Protein AF-K3XYU4-F1 (afdb_monomer)

Solvent-accessible surface area (backbone atoms only — not comparable to full-atom values): 15376 Å² total; per-residue (Å²): 131,83,56,71,68,60,55,51,52,52,54,48,44,56,53,50,29,63,75,66,73,49,86,68,62,87,81,69,42,72,72,50,50,66,59,43,59,64,42,52,80,76,57,69,84,76,44,44,21,21,56,43,46,67,38,50,60,92,50,74,66,60,52,51,31,59,67,68,71,47,51,58,36,35,22,45,27,52,48,71,87,44,54,70,64,26,72,65,40,35,88,34,35,54,66,59,47,54,57,34,57,72,35,90,67,31,50,60,60,65,35,59,95,51,96,50,41,72,64,49,50,55,49,51,52,55,51,71,75,40,36,55,32,76,55,14,51,54,50,49,59,72,73,50,49,81,78,33,75,34,38,34,40,44,79,78,42,78,42,48,31,36,26,54,86,87,40,47,28,32,56,60,77,56,66,69,56,39,71,75,34,75,60,46,35,30,30,41,68,56,94,46,77,89,74,30,37,43,16,23,93,86,62,44,59,36,78,94,48,94,38,41,67,62,31,47,56,49,45,53,50,47,52,52,61,51,53,60,57,55,51,61,55,50,57,56,53,55,58,65,63,65,76,74,78,81,84,84,88,85,89,79,90,85,83,84,88,83,93,81,88,87,132

Nearest PDB structures (foldseek):
  6z49-assembly3_C  TM=7.856E-01  e=5.400E-13  Homo sapiens
  6z49-assembly1_A  TM=7.619E-01  e=5.400E-13  Homo sapiens
  5jkn-assembly1_A  TM=7.368E-01  e=4.281E-13  Homo sapiens
  6tuv-assembly1_A  TM=7.195E-01  e=5.095E-13  Homo sapiens
  6k6l-assembly1_B  TM=7.387E-01  e=3.887E-12  Saccharomyces cerevisiae S288C

Mean predicted aligned error: 11.29 Å

Organism: Setaria italica (NCBI:txid4555)

Sequence (263 aa):
MLSKPIMTALEYTVSHYAKHNISVPGFLNKERLLQIVPSLAKGLHLIPGCRRCQDFIACDELYLFYVLNIKVIHGWVCDPNDKEFFSVLGNCSRSTLLKSISRPGGLAKLVEGTSNPSSLSKKIQKFAESGLTKYGLRILHEEIGERQLAIICINDQFDVIYKCSGDLFVLETDGHVLTKFGEALWKRLTLTEEESFYVTMHFDPVKGQKNIHKATEWLERKLSDVDDCGDKGKEQASKKGRDRSSQVSNVGIWGDKAKGRGS

Structure (mmCIF, N/CA/C/O backbone):
data_AF-K3XYU4-F1
#
_entry.id   AF-K3XYU4-F1
#
loop_
_atom_site.group_PDB
_atom_site.id
_atom_site.type_symbol
_atom_site.label_atom_id
_atom_site.label_alt_id
_atom_site.label_comp_id
_atom_site.label_asym_id
_atom_site.label_entity_id
_atom_site.label_seq_id
_atom_site.pdbx_PDB_ins_code
_atom_site.Cartn_x
_atom_site.Cartn_y
_atom_site.Cartn_z
_atom_site.occupancy
_atom_site.B_iso_or_equiv
_atom_site.auth_seq_id
_atom_site.auth_comp_id
_atom_site.auth_asym_id
_atom_site.auth_atom_id
_atom_site.pdbx_PDB_model_num
ATOM 1 N N . MET A 1 1 ? 14.298 -19.240 18.824 1.00 47.19 1 MET A N 1
ATOM 2 C CA . MET A 1 1 ? 13.390 -20.367 18.515 1.00 47.19 1 MET A CA 1
ATOM 3 C C . MET A 1 1 ? 12.010 -19.799 18.236 1.00 47.19 1 MET A C 1
ATOM 5 O O . MET A 1 1 ? 11.618 -18.881 18.944 1.00 47.19 1 MET A O 1
ATOM 9 N N . LEU A 1 2 ? 11.309 -20.293 17.212 1.00 56.84 2 LEU A N 1
ATOM 10 C CA . LEU A 1 2 ? 9.907 -19.927 16.975 1.00 56.84 2 LEU A CA 1
ATOM 11 C C . LEU A 1 2 ? 9.043 -20.426 18.137 1.00 56.84 2 LEU A C 1
ATOM 13 O O . LEU A 1 2 ? 9.346 -21.465 18.729 1.00 56.84 2 LEU A O 1
ATOM 17 N N . SER A 1 3 ? 7.990 -19.690 18.489 1.00 64.94 3 SER A N 1
ATOM 18 C CA . SER A 1 3 ? 7.091 -20.113 19.564 1.00 64.94 3 SER A CA 1
ATOM 19 C C . SER A 1 3 ? 6.351 -21.400 19.159 1.00 64.94 3 SER A C 1
ATOM 21 O O . SER A 1 3 ? 6.011 -21.586 17.988 1.00 64.94 3 SER A O 1
ATOM 23 N N . LYS A 1 4 ? 6.092 -22.303 20.121 1.00 60.72 4 LYS A N 1
ATOM 24 C CA . LYS A 1 4 ? 5.321 -23.544 19.883 1.00 60.72 4 LYS A CA 1
ATOM 25 C C . LYS A 1 4 ? 4.006 -23.298 19.110 1.00 60.72 4 LYS A C 1
ATOM 27 O O . LYS A 1 4 ? 3.746 -24.062 18.188 1.00 60.72 4 LYS A O 1
ATOM 32 N N . PRO A 1 5 ? 3.228 -22.229 19.384 1.00 64.06 5 PRO A N 1
ATOM 33 C CA . PRO A 1 5 ? 2.019 -21.925 18.614 1.00 64.06 5 PRO A CA 1
ATOM 34 C C . PRO A 1 5 ? 2.262 -21.667 17.121 1.00 64.06 5 PRO A C 1
ATOM 36 O O . PRO A 1 5 ? 1.507 -22.167 16.294 1.00 64.06 5 PRO A O 1
ATOM 39 N N . ILE A 1 6 ? 3.325 -20.934 16.762 1.00 63.53 6 ILE A N 1
ATOM 40 C CA . ILE A 1 6 ? 3.660 -20.648 15.355 1.00 63.53 6 ILE A CA 1
ATOM 41 C C . ILE A 1 6 ? 4.009 -21.948 14.622 1.00 63.53 6 ILE A C 1
ATOM 43 O O . ILE A 1 6 ? 3.545 -22.179 13.509 1.00 63.53 6 ILE A O 1
ATOM 47 N N . MET A 1 7 ? 4.775 -22.826 15.272 1.00 64.12 7 MET A N 1
ATOM 48 C CA . MET A 1 7 ? 5.134 -24.140 14.729 1.00 64.12 7 MET A CA 1
ATOM 49 C C . MET A 1 7 ? 3.895 -24.997 14.458 1.00 64.12 7 MET A C 1
ATOM 51 O O . MET A 1 7 ? 3.738 -25.527 13.361 1.00 64.12 7 MET A O 1
ATOM 55 N N . THR A 1 8 ? 2.985 -25.073 15.431 1.00 71.94 8 THR A N 1
ATOM 56 C CA . THR A 1 8 ? 1.727 -25.813 15.298 1.00 71.94 8 THR A CA 1
ATOM 57 C C . THR A 1 8 ? 0.837 -25.234 14.197 1.00 71.94 8 THR A C 1
ATOM 59 O O . THR A 1 8 ? 0.246 -25.996 13.436 1.00 71.94 8 THR A O 1
ATOM 62 N N . ALA A 1 9 ? 0.769 -23.905 14.055 1.00 69.31 9 ALA A N 1
ATOM 63 C CA . ALA A 1 9 ? -0.005 -23.261 12.994 1.00 69.31 9 ALA A CA 1
ATOM 64 C C . ALA A 1 9 ? 0.535 -23.596 11.592 1.00 69.31 9 ALA A C 1
ATOM 66 O O . ALA A 1 9 ? -0.243 -23.902 10.687 1.00 69.31 9 ALA A O 1
ATOM 67 N N . LEU A 1 10 ? 1.859 -23.598 11.408 1.00 69.50 10 LEU A N 1
ATOM 68 C CA . LEU A 1 10 ? 2.486 -23.965 10.133 1.00 69.50 10 LEU A CA 1
ATOM 69 C C . LEU A 1 10 ? 2.262 -25.441 9.792 1.00 69.50 10 LEU A C 1
ATOM 71 O O . LEU A 1 10 ? 1.869 -25.761 8.672 1.00 69.50 10 LEU A O 1
ATOM 75 N N . GLU A 1 11 ? 2.458 -26.339 10.760 1.00 69.75 11 GLU A N 1
ATOM 76 C CA . GLU A 1 11 ? 2.226 -27.779 10.583 1.00 69.75 11 GLU A CA 1
ATOM 77 C C . GLU A 1 11 ? 0.760 -28.082 10.251 1.00 69.75 11 GLU A C 1
ATOM 79 O O . GLU A 1 11 ? 0.475 -28.881 9.352 1.00 69.75 11 GLU A O 1
ATOM 84 N N . TYR A 1 12 ? -0.171 -27.400 10.924 1.00 76.19 12 TYR A N 1
ATOM 85 C CA . TYR A 1 12 ? -1.594 -27.480 10.616 1.00 76.19 12 TYR A CA 1
ATOM 86 C C . TYR A 1 12 ? -1.886 -27.004 9.192 1.00 76.19 12 TYR A C 1
ATOM 88 O O . TYR A 1 12 ? -2.604 -27.681 8.463 1.00 76.19 12 TYR A O 1
ATOM 96 N N . THR A 1 13 ? -1.300 -25.881 8.771 1.00 71.06 13 THR A N 1
ATOM 97 C CA . THR A 1 13 ? -1.528 -25.300 7.439 1.00 71.06 13 THR A CA 1
ATOM 98 C C . THR A 1 13 ? -1.066 -26.248 6.331 1.00 71.06 13 THR A C 1
ATOM 100 O O . THR A 1 13 ? -1.837 -26.558 5.423 1.00 71.06 13 THR A O 1
ATOM 103 N N . VAL A 1 14 ? 0.148 -26.798 6.445 1.00 69.81 14 VAL A N 1
ATOM 104 C CA . VAL A 1 14 ? 0.676 -27.786 5.486 1.00 69.81 14 VAL A CA 1
ATOM 105 C C . VAL A 1 14 ? -0.220 -29.029 5.431 1.00 69.81 14 VAL A C 1
ATOM 107 O O . VAL A 1 14 ? -0.579 -29.491 4.347 1.00 69.81 14 VAL A O 1
ATOM 110 N N . SER A 1 15 ? -0.643 -29.537 6.592 1.00 71.25 15 SER A N 1
ATOM 111 C CA . SER A 1 15 ? -1.531 -30.706 6.684 1.00 71.25 15 SER A CA 1
ATOM 112 C C . SER A 1 15 ? -2.917 -30.434 6.087 1.00 71.25 15 SER A C 1
ATOM 114 O O . SER A 1 15 ? -3.481 -31.274 5.384 1.00 71.25 15 SER A O 1
ATOM 116 N N . HIS A 1 16 ? -3.468 -29.244 6.335 1.00 78.06 16 HIS A N 1
ATOM 117 C CA . HIS A 1 16 ? -4.744 -28.793 5.791 1.00 78.06 16 HIS A CA 1
ATOM 118 C C . HIS A 1 16 ? -4.703 -28.730 4.260 1.00 78.06 16 HIS A C 1
ATOM 120 O O . HIS A 1 16 ? -5.625 -29.210 3.599 1.00 78.06 16 HIS A O 1
ATOM 126 N N . TYR A 1 17 ? -3.619 -28.192 3.698 1.00 74.38 17 TYR A N 1
ATOM 127 C CA . TYR A 1 17 ? -3.437 -28.045 2.254 1.00 74.38 17 TYR A CA 1
ATOM 128 C C . TYR A 1 17 ? -3.318 -29.402 1.565 1.00 74.38 17 TYR A C 1
ATOM 130 O O . TYR A 1 17 ? -4.011 -29.638 0.574 1.00 74.38 17 TYR A O 1
ATOM 138 N N . ALA A 1 18 ? -2.537 -30.322 2.144 1.00 71.12 18 ALA A N 1
ATOM 139 C CA . ALA A 1 18 ? -2.443 -31.702 1.673 1.00 71.12 18 ALA A CA 1
ATOM 140 C C . ALA A 1 18 ? -3.816 -32.396 1.664 1.00 71.12 18 ALA A C 1
ATOM 142 O O . ALA A 1 18 ? -4.169 -33.061 0.695 1.00 71.12 18 ALA A O 1
ATOM 143 N N . LYS A 1 19 ? -4.632 -32.184 2.707 1.00 81.38 19 LYS A N 1
ATOM 144 C CA . LYS A 1 19 ? -5.992 -32.740 2.796 1.00 81.38 19 LYS A CA 1
ATOM 145 C C . LYS A 1 19 ? -6.953 -32.178 1.737 1.00 81.38 19 LYS A C 1
ATOM 147 O O . LYS A 1 19 ? -7.895 -32.867 1.359 1.00 81.38 19 LYS A O 1
ATOM 152 N N . HIS A 1 20 ? -6.743 -30.943 1.281 1.00 77.88 20 HIS A N 1
ATOM 153 C CA . HIS A 1 20 ? -7.646 -30.234 0.363 1.00 77.88 20 HIS A CA 1
ATOM 154 C C . HIS A 1 20 ? -7.107 -30.161 -1.077 1.00 77.88 20 HIS A C 1
ATOM 156 O O . HIS A 1 20 ? -7.640 -29.402 -1.882 1.00 77.88 20 HIS A O 1
ATOM 162 N N . ASN A 1 21 ? -6.061 -30.931 -1.413 1.00 74.06 21 ASN A N 1
ATOM 163 C CA . ASN A 1 21 ? -5.377 -30.894 -2.715 1.00 74.06 21 ASN A CA 1
ATOM 164 C C . ASN A 1 21 ? -4.951 -29.478 -3.151 1.00 74.06 21 ASN A C 1
ATOM 166 O O . ASN A 1 21 ? -4.892 -29.168 -4.342 1.00 74.06 21 ASN A O 1
ATOM 170 N N . ILE A 1 22 ? -4.632 -28.608 -2.189 1.00 70.25 22 ILE A N 1
ATOM 171 C CA . ILE A 1 22 ? -4.090 -27.282 -2.479 1.00 70.25 22 ILE A CA 1
ATOM 172 C C . ILE A 1 22 ? -2.602 -27.461 -2.774 1.00 70.25 22 ILE A C 1
ATOM 174 O O . ILE A 1 22 ? -1.827 -27.853 -1.902 1.00 70.25 22 ILE A O 1
ATOM 178 N N . SER A 1 23 ? -2.204 -27.186 -4.016 1.00 65.00 23 SER A N 1
ATOM 179 C CA . SER A 1 23 ? -0.815 -27.317 -4.458 1.00 65.00 23 SER A CA 1
ATOM 180 C C . SER A 1 23 ? 0.092 -26.337 -3.709 1.00 65.00 23 SER A C 1
ATOM 182 O O . SER A 1 23 ? 0.081 -25.130 -3.973 1.00 65.00 23 SER A O 1
ATOM 184 N N . VAL A 1 24 ? 0.916 -26.868 -2.807 1.00 64.81 24 VAL A N 1
ATOM 185 C CA . VAL A 1 24 ? 2.061 -26.162 -2.222 1.00 64.81 24 VAL A CA 1
ATOM 186 C C . VAL A 1 24 ? 3.243 -26.306 -3.184 1.00 64.81 24 VAL A C 1
ATOM 188 O O . VAL A 1 24 ? 3.470 -27.409 -3.689 1.00 64.81 24 VAL A O 1
ATOM 191 N N . PRO A 1 25 ? 4.016 -25.242 -3.465 1.00 66.44 25 PRO A N 1
ATOM 192 C CA . PRO A 1 25 ? 5.220 -25.379 -4.271 1.00 66.44 25 PRO A CA 1
ATOM 193 C C . PRO A 1 25 ? 6.163 -26.418 -3.655 1.00 66.44 25 PRO A C 1
ATOM 195 O O . PRO A 1 25 ? 6.481 -26.334 -2.473 1.00 66.44 25 PRO A O 1
ATOM 198 N N . GLY A 1 26 ? 6.635 -27.385 -4.447 1.00 65.94 26 GLY A N 1
ATOM 199 C CA . GLY A 1 26 ? 7.392 -28.534 -3.928 1.00 65.94 26 GLY A CA 1
ATOM 200 C C . GLY A 1 26 ? 8.697 -28.182 -3.199 1.00 65.94 26 GLY A C 1
ATOM 201 O O . GLY A 1 26 ? 9.201 -28.988 -2.424 1.00 65.94 26 GLY A O 1
ATOM 202 N N . PHE A 1 27 ? 9.236 -26.975 -3.402 1.00 68.69 27 PHE A N 1
ATOM 203 C CA . PHE A 1 27 ? 10.411 -26.489 -2.672 1.00 68.69 27 PHE A CA 1
ATOM 204 C C . PHE A 1 27 ? 10.084 -25.964 -1.262 1.00 68.69 27 PHE A C 1
ATOM 206 O O . PHE A 1 27 ? 11.007 -25.747 -0.477 1.00 68.69 27 PHE A O 1
ATOM 213 N N . LEU A 1 28 ? 8.808 -25.737 -0.931 1.00 65.62 28 LEU A N 1
ATOM 214 C CA . LEU A 1 28 ? 8.366 -25.199 0.353 1.00 65.62 28 LEU A CA 1
ATOM 215 C C . LEU A 1 28 ? 8.007 -26.340 1.318 1.00 65.62 28 LEU A C 1
ATOM 217 O O . LEU A 1 28 ? 6.842 -26.630 1.583 1.00 65.62 28 LEU A O 1
ATOM 221 N N . ASN A 1 29 ? 9.037 -27.022 1.819 1.00 69.62 29 ASN A N 1
ATOM 222 C CA . ASN A 1 29 ? 8.895 -28.054 2.843 1.00 69.62 29 ASN A CA 1
ATOM 223 C C . ASN A 1 29 ? 8.977 -27.464 4.262 1.00 69.62 29 ASN A C 1
ATOM 225 O O . ASN A 1 29 ? 9.235 -26.271 4.460 1.00 69.62 29 ASN A O 1
ATOM 229 N N . LYS A 1 30 ? 8.757 -28.322 5.264 1.00 68.38 30 LYS A N 1
ATOM 230 C CA . LYS A 1 30 ? 8.830 -27.957 6.682 1.00 68.38 30 LYS A CA 1
ATOM 231 C C . LYS A 1 30 ? 10.162 -27.282 7.007 1.00 68.38 30 LYS A C 1
ATOM 233 O O . LYS A 1 30 ? 10.170 -26.228 7.629 1.00 68.38 30 LYS A O 1
ATOM 238 N N . GLU A 1 31 ? 11.276 -27.841 6.551 1.00 74.12 31 GLU A N 1
ATOM 239 C CA . GLU A 1 31 ? 12.624 -27.339 6.824 1.00 74.12 31 GLU A CA 1
ATOM 240 C C . GLU A 1 31 ? 12.817 -25.918 6.286 1.00 74.12 31 GLU A C 1
ATOM 242 O O . GLU A 1 31 ? 13.368 -25.065 6.982 1.00 74.12 31 GLU A O 1
ATOM 247 N N . ARG A 1 32 ? 12.313 -25.635 5.081 1.00 73.62 32 ARG A N 1
ATOM 248 C CA . ARG A 1 32 ? 12.406 -24.307 4.472 1.00 73.62 32 ARG A CA 1
ATOM 249 C C . ARG A 1 32 ? 11.501 -23.295 5.167 1.00 73.62 32 ARG A C 1
ATOM 251 O O . ARG A 1 32 ? 11.946 -22.187 5.447 1.00 73.62 32 ARG A O 1
ATOM 258 N N . LEU A 1 33 ? 10.285 -23.683 5.559 1.00 72.25 33 LEU A N 1
ATOM 259 C CA . LEU A 1 33 ? 9.417 -22.840 6.393 1.00 72.25 33 LEU A CA 1
ATOM 260 C C . LEU A 1 33 ? 10.108 -22.448 7.712 1.00 72.25 33 LEU A C 1
ATOM 262 O O . LEU A 1 33 ? 10.055 -21.287 8.116 1.00 72.25 33 LEU A O 1
ATOM 266 N N . LEU A 1 34 ? 10.826 -23.378 8.350 1.00 73.12 34 LEU A N 1
ATOM 267 C CA . LEU A 1 34 ? 11.579 -23.102 9.581 1.00 73.12 34 LEU A CA 1
ATOM 268 C C . LEU A 1 34 ? 12.755 -22.142 9.390 1.00 73.12 34 LEU A C 1
ATOM 270 O O . LEU A 1 34 ? 13.165 -21.499 10.356 1.00 73.12 34 LEU A O 1
ATOM 274 N N . GLN A 1 35 ? 13.286 -22.027 8.173 1.00 76.62 35 GLN A N 1
ATOM 275 C CA . GLN A 1 35 ? 14.329 -21.058 7.834 1.00 76.62 35 GLN A CA 1
ATOM 276 C C . GLN A 1 35 ? 13.751 -19.666 7.538 1.00 76.62 35 GLN A C 1
ATOM 278 O O . GLN A 1 35 ? 14.362 -18.668 7.919 1.00 76.62 35 GLN A O 1
ATOM 283 N N . ILE A 1 36 ? 12.567 -19.598 6.920 1.00 75.00 36 ILE A N 1
ATOM 284 C CA . ILE A 1 36 ? 11.916 -18.341 6.508 1.00 75.00 36 ILE A CA 1
ATOM 285 C C . ILE A 1 36 ? 11.270 -17.619 7.692 1.00 75.00 36 ILE A C 1
ATOM 287 O O . ILE A 1 36 ? 11.392 -16.411 7.845 1.00 75.00 36 ILE A O 1
ATOM 291 N N . VAL A 1 37 ? 10.568 -18.322 8.578 1.00 75.00 37 VAL A N 1
ATOM 292 C CA . VAL A 1 37 ? 9.795 -17.633 9.628 1.00 75.00 37 VAL A CA 1
ATOM 293 C C . VAL A 1 37 ? 10.676 -16.809 10.586 1.00 75.00 37 VAL A C 1
ATOM 295 O O . VAL A 1 37 ? 10.277 -15.704 10.948 1.00 75.00 37 VAL A O 1
ATOM 298 N N . PRO A 1 38 ? 11.894 -17.242 10.969 1.00 73.62 38 PRO A N 1
ATOM 299 C CA . PRO A 1 38 ? 12.817 -16.382 11.701 1.00 73.62 38 PRO A CA 1
ATOM 300 C C . PRO A 1 38 ? 13.328 -15.181 10.890 1.00 73.62 38 PRO A C 1
ATOM 302 O O . PRO A 1 38 ? 13.699 -14.181 11.504 1.00 73.62 38 PRO A O 1
ATOM 305 N N . SER A 1 39 ? 13.380 -15.256 9.550 1.00 68.56 39 SER A N 1
ATOM 306 C CA . SER A 1 39 ? 13.761 -14.109 8.710 1.00 68.56 39 SER A CA 1
ATOM 307 C C . SER A 1 39 ? 12.675 -13.035 8.699 1.00 68.56 39 SER A C 1
ATOM 309 O O . SER A 1 39 ? 13.024 -11.860 8.727 1.00 68.56 39 SER A O 1
ATOM 311 N N . LEU A 1 40 ? 11.391 -13.402 8.828 1.00 68.31 40 LEU A N 1
ATOM 312 C CA . LEU A 1 40 ? 10.301 -12.427 8.985 1.00 68.31 40 LEU A CA 1
ATOM 313 C C . LEU A 1 40 ? 10.522 -11.469 10.164 1.00 68.31 40 LEU A C 1
ATOM 315 O O . LEU A 1 40 ? 10.226 -10.284 10.060 1.00 68.31 40 LEU A O 1
ATOM 319 N N . ALA A 1 41 ? 11.076 -11.964 11.277 1.00 65.50 41 ALA A N 1
ATOM 320 C CA . ALA A 1 41 ? 11.366 -11.143 12.455 1.00 65.50 41 ALA A CA 1
ATOM 321 C C . ALA A 1 41 ? 12.529 -10.156 12.241 1.00 65.50 41 ALA A C 1
ATOM 323 O O . ALA A 1 41 ? 12.676 -9.210 13.010 1.00 65.50 41 ALA A O 1
ATOM 324 N N . LYS A 1 42 ? 13.368 -10.377 11.219 1.00 65.69 42 LYS A N 1
ATOM 325 C CA . LYS A 1 42 ? 14.485 -9.492 10.851 1.00 65.69 42 LYS A CA 1
ATOM 326 C C . LYS A 1 42 ? 14.076 -8.397 9.863 1.00 65.69 42 LYS A C 1
ATOM 328 O O . LYS A 1 42 ? 14.892 -7.530 9.570 1.00 65.69 42 LYS A O 1
ATOM 333 N N . GLY A 1 43 ? 12.837 -8.441 9.376 1.00 63.41 43 GLY A N 1
ATOM 334 C CA . GLY A 1 43 ? 12.326 -7.562 8.335 1.00 63.41 43 GLY A CA 1
ATOM 335 C C . GLY A 1 43 ? 11.956 -8.353 7.086 1.00 63.41 43 GLY A C 1
ATOM 336 O O . GLY A 1 43 ? 12.707 -9.204 6.611 1.00 63.41 43 GLY A O 1
ATOM 337 N N . LEU A 1 44 ? 10.770 -8.068 6.562 1.00 72.06 44 LEU A N 1
ATOM 338 C CA . LEU A 1 44 ? 10.286 -8.611 5.303 1.00 72.06 44 LEU A CA 1
ATOM 339 C C . LEU A 1 44 ? 10.761 -7.711 4.154 1.00 72.06 44 LEU A C 1
ATOM 341 O O . LEU A 1 44 ? 10.606 -6.497 4.226 1.00 72.06 44 LEU A O 1
ATOM 345 N N . HIS A 1 45 ? 11.309 -8.289 3.084 1.00 74.94 45 HIS A N 1
ATOM 346 C CA . HIS A 1 45 ? 11.791 -7.534 1.922 1.00 74.94 45 HIS A CA 1
ATOM 347 C C . HIS A 1 45 ? 11.163 -8.051 0.625 1.00 74.94 45 HIS A C 1
ATOM 349 O O . HIS A 1 45 ? 11.825 -8.669 -0.206 1.00 74.94 45 HIS A O 1
ATOM 355 N N . LEU A 1 46 ? 9.866 -7.794 0.439 1.00 87.19 46 LEU A N 1
ATOM 356 C CA . LEU A 1 46 ? 9.209 -8.050 -0.844 1.00 87.19 46 LEU A CA 1
ATOM 357 C C . LEU A 1 46 ? 9.399 -6.849 -1.766 1.00 87.19 46 LEU A C 1
ATOM 359 O O . LEU A 1 46 ? 9.046 -5.725 -1.417 1.00 87.19 46 LEU A O 1
ATOM 363 N N . ILE A 1 47 ? 9.942 -7.090 -2.957 1.00 91.62 47 ILE A N 1
ATOM 364 C CA . ILE A 1 47 ? 10.218 -6.030 -3.930 1.00 91.62 47 ILE A CA 1
ATOM 365 C C . ILE A 1 47 ? 9.057 -5.965 -4.928 1.00 91.62 47 ILE A C 1
ATOM 367 O O . ILE A 1 47 ? 8.898 -6.921 -5.691 1.00 91.62 47 ILE A O 1
ATOM 371 N N . PRO A 1 48 ? 8.280 -4.867 -4.975 1.00 94.75 48 PRO A N 1
ATOM 372 C CA . PRO A 1 48 ? 7.141 -4.760 -5.878 1.00 94.75 48 PRO A CA 1
ATOM 373 C C . PRO A 1 48 ? 7.569 -4.614 -7.346 1.00 94.75 48 PRO A C 1
ATOM 375 O O . PRO A 1 48 ? 8.603 -4.013 -7.672 1.00 94.75 48 PRO A O 1
ATOM 378 N N . GLY A 1 49 ? 6.750 -5.175 -8.230 1.00 95.56 49 GLY A N 1
ATOM 379 C CA . GLY A 1 49 ? 6.747 -4.962 -9.672 1.00 95.56 49 GLY A CA 1
ATOM 380 C C . GLY A 1 49 ? 5.875 -3.767 -10.058 1.00 95.56 49 GLY A C 1
ATOM 381 O O . GLY A 1 49 ? 5.083 -3.277 -9.265 1.00 95.56 49 GLY A O 1
ATOM 382 N N . CYS A 1 50 ? 6.004 -3.284 -11.290 1.00 94.88 50 CYS A N 1
ATOM 383 C CA . CYS A 1 50 ? 5.269 -2.100 -11.744 1.00 94.88 50 CYS A CA 1
ATOM 384 C C . CYS A 1 50 ? 3.899 -2.398 -12.389 1.00 94.88 50 CYS A C 1
ATOM 386 O O . CYS A 1 50 ? 3.145 -1.461 -12.647 1.00 94.88 50 CYS A O 1
ATOM 388 N N . ARG A 1 51 ? 3.569 -3.657 -12.714 1.00 94.94 51 ARG A N 1
ATOM 389 C CA . ARG A 1 51 ? 2.429 -3.994 -13.594 1.00 94.94 51 ARG A CA 1
ATOM 390 C C . ARG A 1 51 ? 1.111 -4.245 -12.863 1.00 94.94 51 ARG A C 1
ATOM 392 O O . ARG A 1 51 ? 0.089 -3.711 -13.287 1.00 94.94 51 ARG A O 1
ATOM 399 N N . ARG A 1 52 ? 1.101 -5.077 -11.823 1.00 96.38 52 ARG A N 1
ATOM 400 C CA . ARG A 1 52 ? -0.093 -5.397 -11.018 1.00 96.38 52 ARG A CA 1
ATOM 401 C C . ARG A 1 52 ? 0.190 -5.168 -9.546 1.00 96.38 52 ARG A C 1
ATOM 403 O O . ARG A 1 52 ? 1.338 -5.203 -9.136 1.00 96.38 52 ARG A O 1
ATOM 410 N N . CYS A 1 53 ? -0.862 -5.000 -8.748 1.00 96.44 53 CYS A N 1
ATOM 411 C CA . CYS A 1 53 ? -0.729 -4.786 -7.306 1.00 96.44 53 CYS A CA 1
ATOM 412 C C . CYS A 1 53 ? -0.265 -6.030 -6.527 1.00 96.44 53 CYS A C 1
ATOM 414 O O . CYS A 1 53 ? 0.074 -5.909 -5.359 1.00 96.44 53 CYS A O 1
ATOM 416 N N . GLN A 1 54 ? -0.264 -7.216 -7.143 1.00 95.31 54 GLN A N 1
ATOM 417 C CA . GLN A 1 54 ? 0.228 -8.471 -6.564 1.00 95.31 54 GLN A CA 1
ATOM 418 C C . GLN A 1 54 ? 1.617 -8.857 -7.091 1.00 95.31 54 GLN A C 1
ATOM 420 O O . GLN A 1 54 ? 2.126 -9.923 -6.745 1.00 95.31 54 GLN A O 1
ATOM 425 N N . ASP A 1 55 ? 2.208 -8.055 -7.982 1.00 95.06 55 ASP A N 1
ATOM 426 C CA . ASP A 1 55 ? 3.483 -8.409 -8.590 1.00 95.06 55 ASP A CA 1
ATOM 427 C C . ASP A 1 55 ? 4.613 -8.121 -7.602 1.00 95.06 55 ASP A C 1
ATOM 429 O O . ASP A 1 55 ? 4.911 -6.977 -7.281 1.00 95.06 55 ASP A O 1
ATOM 433 N N . PHE A 1 56 ? 5.296 -9.170 -7.162 1.00 93.75 56 PHE A N 1
ATOM 434 C CA . PHE A 1 56 ? 6.530 -9.071 -6.393 1.00 93.75 56 PHE A CA 1
ATOM 435 C C . PHE A 1 56 ? 7.611 -9.916 -7.067 1.00 93.75 56 PHE A C 1
ATOM 437 O O . PHE A 1 56 ? 7.312 -10.910 -7.734 1.00 93.75 56 PHE A O 1
ATOM 444 N N . ILE A 1 57 ? 8.880 -9.544 -6.891 1.00 91.06 57 ILE A N 1
ATOM 445 C CA . ILE A 1 57 ? 9.985 -10.440 -7.249 1.00 91.06 57 ILE A CA 1
ATOM 446 C C . ILE A 1 57 ? 9.855 -11.707 -6.401 1.00 91.06 57 ILE A C 1
ATOM 448 O O . ILE A 1 57 ? 9.706 -11.623 -5.184 1.00 91.06 57 ILE A O 1
ATOM 452 N N . ALA A 1 58 ? 9.922 -12.871 -7.049 1.00 85.94 58 ALA A N 1
ATOM 453 C CA . ALA A 1 58 ? 9.835 -14.152 -6.365 1.00 85.94 58 ALA A CA 1
ATOM 454 C C . ALA A 1 58 ? 10.948 -14.289 -5.314 1.00 85.94 58 ALA A C 1
ATOM 456 O O . ALA A 1 58 ? 12.136 -14.228 -5.638 1.00 85.94 58 ALA A O 1
ATOM 457 N N . CYS A 1 59 ? 10.545 -14.503 -4.067 1.00 83.50 59 CYS A N 1
ATOM 458 C CA . CYS A 1 59 ? 11.420 -14.805 -2.943 1.00 83.50 59 CYS A CA 1
ATOM 459 C C . CYS A 1 59 ? 10.716 -15.771 -1.985 1.00 83.50 59 CYS A C 1
ATOM 461 O O . CYS A 1 59 ? 9.503 -15.974 -2.067 1.00 83.50 59 CYS A O 1
ATOM 463 N N . ASP A 1 60 ? 11.481 -16.369 -1.080 1.00 78.81 60 ASP A N 1
ATOM 464 C CA . ASP A 1 60 ? 10.993 -17.392 -0.158 1.00 78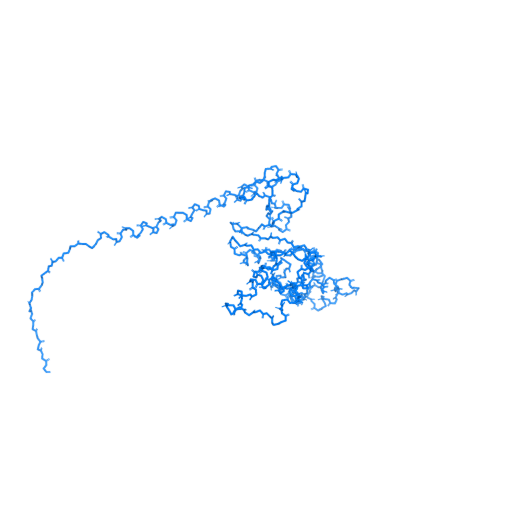.81 60 ASP A CA 1
ATOM 465 C C . ASP A 1 60 ? 9.898 -16.859 0.785 1.00 78.81 60 ASP A C 1
ATOM 467 O O . ASP A 1 60 ? 8.903 -17.540 1.040 1.00 78.81 60 ASP A O 1
ATOM 471 N N . GLU A 1 61 ? 10.020 -15.612 1.238 1.00 79.31 61 GLU A N 1
ATOM 472 C CA . GLU A 1 61 ? 9.048 -14.959 2.114 1.00 79.31 61 GLU A CA 1
ATOM 473 C C . GLU A 1 61 ? 7.686 -14.758 1.435 1.00 79.31 61 GLU A C 1
ATOM 475 O O . GLU A 1 61 ? 6.650 -14.906 2.081 1.00 79.31 61 GLU A O 1
ATOM 480 N N . LEU A 1 62 ? 7.660 -14.477 0.126 1.00 83.94 62 LEU A N 1
ATOM 481 C CA . LEU A 1 62 ? 6.412 -14.337 -0.633 1.00 83.94 62 LEU A CA 1
ATOM 482 C C . LEU A 1 62 ? 5.614 -15.649 -0.637 1.00 83.94 62 LEU A C 1
ATOM 484 O O . LEU A 1 62 ? 4.387 -15.644 -0.522 1.00 83.94 62 LEU A O 1
ATOM 488 N N . TYR A 1 63 ? 6.308 -16.785 -0.725 1.00 77.75 63 TYR A N 1
ATOM 489 C CA . TYR A 1 63 ? 5.664 -18.096 -0.716 1.00 77.75 63 TYR A CA 1
ATOM 490 C C . TYR A 1 63 ? 5.086 -18.475 0.643 1.00 77.75 63 TYR A C 1
ATOM 492 O O . TYR A 1 63 ? 4.103 -19.215 0.696 1.00 77.75 63 TYR A O 1
ATOM 500 N N . LEU A 1 64 ? 5.645 -17.952 1.735 1.00 78.50 64 LEU A N 1
ATOM 501 C CA . LEU A 1 64 ? 5.053 -18.132 3.054 1.00 78.50 64 LEU A CA 1
ATOM 502 C C . LEU A 1 64 ? 3.653 -17.507 3.113 1.00 78.50 64 LEU A C 1
ATOM 504 O O . LEU A 1 64 ? 2.721 -18.157 3.580 1.00 78.50 64 LEU A O 1
ATOM 508 N N . PHE A 1 65 ? 3.470 -16.299 2.575 1.00 82.69 65 PHE A N 1
ATOM 509 C CA . PHE A 1 65 ? 2.145 -15.675 2.504 1.00 82.69 65 PHE A CA 1
ATOM 510 C C . PHE A 1 65 ? 1.169 -16.461 1.628 1.00 82.69 65 PHE A C 1
ATOM 512 O O . PHE A 1 65 ? 0.017 -16.648 2.016 1.00 82.69 65 PHE A O 1
ATOM 519 N N . TYR A 1 66 ? 1.643 -16.994 0.499 1.00 81.00 66 TYR A N 1
ATOM 520 C CA . TYR A 1 66 ? 0.850 -17.890 -0.345 1.00 81.00 66 TYR A CA 1
ATOM 521 C C . TYR A 1 66 ? 0.375 -19.134 0.428 1.00 81.00 66 TYR A C 1
ATOM 523 O O . TYR A 1 66 ? -0.808 -19.478 0.399 1.00 81.00 66 TYR A O 1
ATOM 531 N N . VAL A 1 67 ? 1.269 -19.784 1.182 1.00 77.06 67 VAL A N 1
ATOM 532 C CA . VAL A 1 67 ? 0.917 -20.959 1.996 1.00 77.06 67 VAL A CA 1
ATOM 533 C C . VAL A 1 67 ? 0.024 -20.615 3.179 1.00 77.06 67 VAL A C 1
ATOM 535 O O . VAL A 1 67 ? -0.793 -21.437 3.559 1.00 77.06 67 VAL A O 1
ATOM 538 N N . LEU A 1 68 ? 0.110 -19.411 3.734 1.00 78.25 68 LEU A N 1
ATOM 539 C CA . LEU A 1 68 ? -0.793 -18.966 4.797 1.00 78.25 68 LEU A CA 1
ATOM 540 C C . LEU A 1 68 ? -2.141 -18.443 4.272 1.00 78.25 68 LEU A C 1
ATOM 542 O O . LEU A 1 68 ? -2.980 -18.031 5.070 1.00 78.25 68 LEU A O 1
ATOM 546 N N . ASN A 1 69 ? -2.356 -18.442 2.950 1.00 82.25 69 ASN A N 1
ATOM 547 C CA . ASN A 1 69 ? -3.500 -17.802 2.294 1.00 82.25 69 ASN A CA 1
ATOM 548 C C . ASN A 1 69 ? -3.660 -16.319 2.682 1.00 82.25 69 ASN A C 1
ATOM 550 O O . ASN A 1 69 ? -4.770 -15.800 2.807 1.00 82.25 69 ASN A O 1
ATOM 554 N N . ILE A 1 70 ? -2.541 -15.634 2.906 1.00 87.06 70 ILE A N 1
ATOM 555 C CA . ILE A 1 70 ? -2.516 -14.212 3.231 1.00 87.06 70 ILE A CA 1
ATOM 556 C C . ILE A 1 70 ? -2.254 -13.455 1.934 1.00 87.06 70 ILE A C 1
ATOM 558 O O . ILE A 1 70 ? -1.197 -13.587 1.318 1.00 87.06 70 ILE A O 1
ATOM 562 N N . LYS A 1 71 ? -3.225 -12.645 1.508 1.00 91.94 71 LYS A N 1
ATOM 563 C CA . LYS A 1 71 ? -3.074 -11.792 0.326 1.00 91.94 71 LYS A CA 1
ATOM 564 C C . LYS A 1 71 ? -2.055 -10.692 0.635 1.00 91.94 71 LYS A C 1
ATOM 566 O O . LYS A 1 71 ? -2.222 -9.971 1.615 1.00 91.94 71 LYS A O 1
ATOM 571 N N . VAL A 1 72 ? -1.034 -10.554 -0.210 1.00 93.38 72 VAL A N 1
ATOM 572 C CA . VAL A 1 72 ? -0.055 -9.459 -0.143 1.00 93.38 72 VAL A CA 1
ATOM 573 C C . VAL A 1 72 ? -0.175 -8.608 -1.396 1.00 93.38 72 VAL A C 1
ATOM 575 O O . VAL A 1 72 ? -0.229 -9.146 -2.502 1.00 93.38 72 VAL A O 1
ATOM 578 N N . ILE A 1 73 ? -0.247 -7.291 -1.222 1.00 96.38 73 ILE A N 1
ATOM 579 C CA . ILE A 1 73 ? -0.486 -6.325 -2.298 1.00 96.38 73 ILE A CA 1
ATOM 580 C C . ILE A 1 73 ? 0.331 -5.045 -2.110 1.00 96.38 73 ILE A C 1
ATOM 582 O O . ILE A 1 73 ? 0.845 -4.772 -1.031 1.00 96.38 73 ILE A O 1
ATOM 586 N N . HIS A 1 74 ? 0.443 -4.228 -3.152 1.00 96.69 74 HIS A N 1
ATOM 587 C CA . HIS A 1 74 ? 1.063 -2.905 -3.110 1.00 96.69 74 HIS A CA 1
ATOM 588 C C . HIS A 1 74 ? 0.339 -1.922 -4.037 1.00 96.69 74 HIS A C 1
ATOM 590 O O . HIS A 1 74 ? -0.304 -2.301 -5.013 1.00 96.69 74 HIS A O 1
ATOM 596 N N . GLY A 1 75 ? 0.474 -0.626 -3.760 1.00 96.69 75 GLY A N 1
ATOM 597 C CA . GLY A 1 75 ? -0.139 0.442 -4.562 1.00 96.69 75 GLY A CA 1
ATOM 598 C C . GLY A 1 75 ? 0.787 1.104 -5.590 1.00 96.69 75 GLY A C 1
ATOM 599 O O . GLY A 1 75 ? 0.412 2.072 -6.261 1.00 96.69 75 GLY A O 1
ATOM 600 N N . TRP A 1 76 ? 2.020 0.616 -5.702 1.00 96.94 76 TRP A N 1
ATOM 601 C CA . TRP A 1 76 ? 3.031 1.132 -6.623 1.00 96.94 76 TRP A CA 1
ATOM 602 C C . TRP A 1 76 ? 2.891 0.504 -8.019 1.00 96.94 76 TRP A C 1
ATOM 604 O O . TRP A 1 76 ? 3.593 -0.443 -8.349 1.00 96.94 76 TRP A O 1
ATOM 614 N N . VAL A 1 77 ? 1.914 0.973 -8.803 1.00 96.88 77 VAL A N 1
ATOM 615 C CA . VAL A 1 77 ? 1.499 0.342 -10.069 1.00 96.88 77 VAL A CA 1
ATOM 616 C C . VAL A 1 77 ? 1.405 1.383 -11.187 1.00 96.88 77 VAL A C 1
ATOM 618 O O . VAL A 1 77 ? 0.847 2.464 -10.998 1.00 96.88 77 VAL A O 1
ATOM 621 N N . CYS A 1 78 ? 1.943 1.067 -12.363 1.00 95.81 78 CYS A N 1
ATOM 622 C CA . CYS A 1 78 ? 1.826 1.899 -13.556 1.00 95.81 78 CYS A CA 1
ATOM 623 C C . CYS A 1 78 ? 0.416 1.814 -14.151 1.00 95.81 78 CYS A C 1
ATOM 625 O O . CYS A 1 78 ? -0.156 0.734 -14.268 1.00 95.81 78 CYS A O 1
ATOM 627 N N . ASP A 1 79 ? -0.116 2.953 -14.592 1.00 96.12 79 ASP A N 1
ATOM 628 C CA . ASP A 1 79 ? -1.388 2.998 -15.314 1.00 96.12 79 ASP A CA 1
ATOM 629 C C . ASP A 1 79 ? -1.199 2.485 -16.757 1.00 96.12 79 ASP A C 1
ATOM 631 O O . ASP A 1 79 ? -0.476 3.129 -17.520 1.00 96.12 79 ASP A O 1
ATOM 635 N N . PRO A 1 80 ? -1.830 1.368 -17.170 1.00 95.56 80 PRO A N 1
ATOM 636 C CA . PRO A 1 80 ? -1.734 0.837 -18.526 1.00 95.56 80 PRO A CA 1
ATOM 637 C C . PRO A 1 80 ? -2.410 1.732 -19.572 1.00 95.56 80 PRO A C 1
ATOM 639 O O . PRO A 1 80 ? -2.157 1.557 -20.764 1.00 95.56 80 PRO A O 1
ATOM 642 N N . ASN A 1 81 ? -3.248 2.695 -19.164 1.00 95.94 81 ASN A N 1
ATOM 643 C CA . ASN A 1 81 ? -3.811 3.681 -20.088 1.00 95.94 81 ASN A CA 1
ATOM 644 C C . ASN A 1 81 ? -2.749 4.675 -20.577 1.00 95.94 81 ASN A C 1
ATOM 646 O O . ASN A 1 81 ? -2.865 5.198 -21.686 1.00 95.94 81 ASN A O 1
ATOM 650 N N . ASP A 1 82 ? -1.687 4.900 -19.795 1.00 95.06 82 ASP A N 1
ATOM 651 C CA . ASP A 1 82 ? -0.495 5.590 -20.278 1.00 95.06 82 ASP A CA 1
ATOM 652 C C . ASP A 1 82 ? 0.434 4.584 -20.963 1.00 95.06 82 ASP A C 1
ATOM 654 O O . ASP A 1 82 ? 1.358 4.031 -20.364 1.00 95.06 82 ASP A O 1
ATOM 658 N N . LYS A 1 83 ? 0.148 4.328 -22.242 1.00 94.62 83 LYS A N 1
ATOM 659 C CA . LYS A 1 83 ? 0.826 3.297 -23.035 1.00 94.62 83 LYS A CA 1
ATOM 660 C C . LYS A 1 83 ? 2.338 3.495 -23.098 1.00 94.62 83 LYS A C 1
ATOM 662 O O . LYS A 1 83 ? 3.071 2.515 -23.004 1.00 94.62 83 LYS A O 1
ATOM 667 N N . GLU A 1 84 ? 2.803 4.734 -23.257 1.00 93.38 84 GLU A N 1
ATOM 668 C CA . GLU A 1 84 ? 4.234 5.028 -23.362 1.00 93.38 84 GLU A CA 1
ATOM 669 C C . GLU A 1 84 ? 4.927 4.774 -22.020 1.00 93.38 84 GLU A C 1
ATOM 671 O O . GLU A 1 84 ? 5.878 3.993 -21.957 1.00 93.38 84 GLU A O 1
ATOM 676 N N . PHE A 1 85 ? 4.388 5.317 -20.925 1.00 94.81 85 PHE A N 1
ATOM 677 C CA . PHE A 1 85 ? 4.920 5.091 -19.580 1.00 94.81 85 PHE A CA 1
ATOM 678 C C . PHE A 1 85 ? 4.910 3.609 -19.185 1.00 94.81 85 PHE A C 1
ATOM 680 O O . PHE A 1 85 ? 5.901 3.083 -18.672 1.00 94.81 85 PHE A O 1
ATOM 687 N N . PHE A 1 86 ? 3.808 2.914 -19.470 1.00 95.69 86 PHE A N 1
ATOM 688 C CA . PHE A 1 86 ? 3.663 1.490 -19.197 1.00 95.69 86 PHE A CA 1
ATOM 689 C C . PHE A 1 86 ? 4.600 0.632 -20.056 1.00 95.69 86 PHE A C 1
ATOM 691 O O . PHE A 1 86 ? 5.120 -0.367 -19.564 1.00 95.69 86 PHE A O 1
ATOM 698 N N . SER A 1 87 ? 4.865 1.014 -21.310 1.00 94.06 87 SER A N 1
ATOM 699 C CA . SER A 1 87 ? 5.804 0.289 -22.180 1.00 94.06 87 SER A CA 1
ATOM 700 C C . SER A 1 87 ? 7.239 0.316 -21.649 1.00 94.06 87 SER A C 1
ATOM 702 O O . SER A 1 87 ? 7.947 -0.684 -21.752 1.00 94.06 87 SER A O 1
ATOM 704 N N . VAL A 1 88 ? 7.635 1.426 -21.018 1.00 93.94 88 VAL A N 1
ATOM 705 C CA . VAL A 1 88 ? 8.974 1.611 -20.450 1.00 93.94 88 VAL A CA 1
ATOM 706 C C . VAL A 1 88 ? 9.108 0.905 -19.101 1.00 93.94 88 VAL A C 1
ATOM 708 O O . VAL A 1 88 ? 10.106 0.231 -18.856 1.00 93.94 88 VAL A O 1
ATOM 711 N N . LEU A 1 89 ? 8.114 1.047 -18.217 1.00 94.50 89 LEU A N 1
ATOM 712 C CA . LEU A 1 89 ? 8.235 0.614 -16.820 1.00 94.50 89 LEU A CA 1
ATOM 713 C C . LEU A 1 89 ? 7.490 -0.665 -16.459 1.00 94.50 89 LEU A C 1
ATOM 715 O O . LEU A 1 89 ? 7.790 -1.243 -15.418 1.00 94.50 89 LEU A O 1
ATOM 719 N N . GLY A 1 90 ? 6.523 -1.118 -17.256 1.00 87.62 90 GLY A N 1
ATOM 720 C CA . GLY A 1 90 ? 5.595 -2.181 -16.860 1.00 87.62 90 GLY A CA 1
ATOM 721 C C . GLY A 1 90 ? 6.285 -3.491 -16.473 1.00 87.62 90 GLY A C 1
ATOM 722 O O . GLY A 1 90 ? 5.779 -4.223 -15.634 1.00 87.62 90 GLY A O 1
ATOM 723 N N . ASN A 1 91 ? 7.468 -3.772 -17.018 1.00 91.12 91 ASN A N 1
ATOM 724 C CA . ASN A 1 91 ? 8.237 -4.976 -16.685 1.00 91.12 91 ASN A CA 1
ATOM 725 C C . ASN A 1 91 ? 9.371 -4.719 -15.674 1.00 91.12 91 ASN A C 1
ATOM 727 O O . ASN A 1 91 ? 10.181 -5.607 -15.413 1.00 91.12 91 ASN A O 1
ATOM 731 N N . CYS A 1 92 ? 9.462 -3.513 -15.110 1.00 93.75 92 CYS A N 1
ATOM 732 C CA . CYS A 1 92 ? 10.427 -3.190 -14.070 1.00 93.75 92 CYS A CA 1
ATOM 733 C C . CYS A 1 92 ? 9.930 -3.629 -12.687 1.00 93.75 92 CYS A C 1
ATOM 735 O O . CYS A 1 92 ? 8.735 -3.713 -12.406 1.00 93.75 92 CYS A O 1
ATOM 737 N N . SER A 1 93 ? 10.893 -3.851 -11.799 1.00 95.12 93 SER A N 1
ATOM 738 C CA . SER A 1 93 ? 10.685 -3.867 -10.354 1.00 95.12 93 SER A CA 1
ATOM 739 C C . SER A 1 93 ? 11.156 -2.553 -9.740 1.00 95.12 93 SER A C 1
ATOM 741 O O . SER A 1 93 ? 11.949 -1.830 -10.357 1.00 95.12 93 SER A O 1
ATOM 743 N N . ARG A 1 94 ? 10.753 -2.275 -8.494 1.00 94.06 94 ARG A N 1
ATOM 744 C CA . ARG A 1 94 ? 11.237 -1.104 -7.744 1.00 94.06 94 ARG A CA 1
ATOM 745 C C . ARG A 1 94 ? 12.750 -1.065 -7.689 1.00 94.06 94 ARG A C 1
ATOM 747 O O . ARG A 1 94 ? 13.355 -0.061 -8.049 1.00 94.06 94 ARG A O 1
ATOM 754 N N . SER A 1 95 ? 13.370 -2.186 -7.337 1.00 93.56 95 SER A N 1
ATOM 755 C CA . SER A 1 95 ? 14.825 -2.276 -7.248 1.00 93.56 95 SER A CA 1
ATOM 756 C C . SER A 1 95 ? 15.519 -2.019 -8.591 1.00 93.56 95 SER A C 1
ATOM 758 O O . SER A 1 95 ? 16.519 -1.303 -8.631 1.00 93.56 95 SER A O 1
ATOM 760 N N . THR A 1 96 ? 14.999 -2.561 -9.697 1.00 95.12 96 THR A N 1
ATOM 761 C CA . THR A 1 96 ? 15.574 -2.364 -11.037 1.00 95.12 96 THR A CA 1
ATOM 762 C C . THR A 1 96 ? 15.407 -0.924 -11.513 1.00 95.12 96 THR A C 1
ATOM 764 O O . THR A 1 96 ? 16.350 -0.355 -12.067 1.00 95.12 96 THR A O 1
ATOM 767 N N . LEU A 1 97 ? 14.245 -0.312 -11.266 1.00 95.19 97 LEU A N 1
ATOM 768 C CA . LEU A 1 97 ? 14.004 1.084 -11.617 1.00 95.19 97 LEU A CA 1
ATOM 769 C C . LEU A 1 97 ? 14.918 2.025 -10.828 1.00 95.19 97 LEU A C 1
ATOM 771 O O . LEU A 1 97 ? 15.620 2.827 -11.440 1.00 95.19 97 LEU A O 1
ATO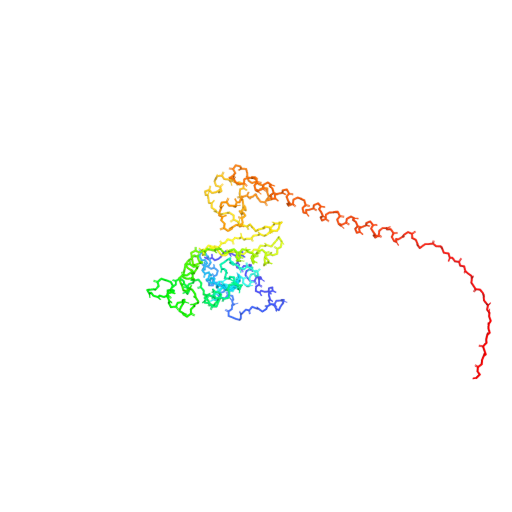M 775 N N . LEU A 1 98 ? 14.975 1.884 -9.500 1.00 94.69 98 LEU A N 1
ATOM 776 C CA . LEU A 1 98 ? 15.822 2.717 -8.641 1.00 94.69 98 LEU A CA 1
ATOM 777 C C . LEU A 1 98 ? 17.301 2.617 -9.045 1.00 94.69 98 LEU A C 1
ATOM 779 O O . LEU A 1 98 ? 17.961 3.630 -9.256 1.00 94.69 98 LEU A O 1
ATOM 783 N N . LYS A 1 99 ? 17.807 1.402 -9.288 1.00 95.00 99 LYS A N 1
ATOM 784 C CA . LYS A 1 99 ? 19.172 1.205 -9.807 1.00 95.00 99 LYS A CA 1
ATOM 785 C C . LYS A 1 99 ? 19.395 1.877 -11.162 1.00 95.00 99 LYS A C 1
ATOM 787 O O . LYS A 1 99 ? 20.499 2.341 -11.434 1.00 95.00 99 LYS A O 1
ATOM 792 N N . SER A 1 100 ? 18.381 1.905 -12.024 1.00 94.56 100 SER A N 1
ATOM 793 C CA . SER A 1 100 ? 18.494 2.494 -13.360 1.00 94.56 100 SER A CA 1
ATOM 794 C C . SER A 1 100 ? 18.530 4.019 -13.300 1.00 94.56 100 SER A C 1
ATOM 796 O O . SER A 1 100 ? 19.351 4.620 -13.984 1.00 94.56 100 SER A O 1
ATOM 798 N N . ILE A 1 101 ? 17.714 4.651 -12.451 1.00 94.75 101 ILE A N 1
ATOM 799 C CA . ILE A 1 101 ? 17.707 6.116 -12.302 1.00 94.75 101 ILE A CA 1
ATOM 800 C C . ILE A 1 101 ? 18.930 6.643 -11.542 1.00 94.75 101 ILE A C 1
ATOM 802 O O . ILE A 1 101 ? 19.388 7.742 -11.838 1.00 94.75 101 ILE A O 1
ATOM 806 N N . SER A 1 102 ? 19.488 5.871 -10.600 1.00 94.56 102 SER A N 1
ATOM 807 C CA . SER A 1 102 ? 20.681 6.277 -9.841 1.00 94.56 102 SER A CA 1
ATOM 808 C C . SER A 1 102 ? 21.970 6.213 -10.664 1.00 94.56 102 SER A C 1
ATOM 810 O O . SER A 1 102 ? 22.966 6.836 -10.301 1.00 94.56 102 SER A O 1
ATOM 812 N N . ARG A 1 103 ? 21.989 5.453 -11.766 1.00 95.12 103 ARG A N 1
ATOM 813 C CA . ARG A 1 103 ? 23.154 5.365 -12.654 1.00 95.12 103 ARG A CA 1
ATOM 814 C C . ARG A 1 103 ? 23.253 6.613 -13.540 1.00 95.12 103 ARG A C 1
ATOM 816 O O . ARG A 1 103 ? 22.251 6.985 -14.154 1.00 95.12 103 ARG A O 1
ATOM 823 N N . PRO A 1 104 ? 24.452 7.204 -13.716 1.00 93.06 104 PRO A N 1
ATOM 824 C CA . PRO A 1 104 ? 24.652 8.298 -14.664 1.00 93.06 104 PRO A CA 1
ATOM 825 C C . PRO A 1 104 ? 24.155 7.923 -16.066 1.00 93.06 104 PRO A C 1
ATOM 827 O O . PRO A 1 104 ? 24.507 6.867 -16.592 1.00 93.06 104 PRO A O 1
ATOM 830 N N . GLY A 1 105 ? 23.289 8.757 -16.647 1.00 92.38 105 GLY A N 1
ATOM 831 C CA . GLY A 1 105 ? 22.680 8.523 -17.964 1.00 92.38 105 GLY A CA 1
ATOM 832 C C . GLY A 1 105 ? 21.631 7.401 -18.023 1.00 92.38 105 GLY A C 1
ATOM 833 O O . GLY A 1 105 ? 21.021 7.198 -19.071 1.00 92.38 105 GLY A O 1
ATOM 834 N N . GLY A 1 106 ? 21.368 6.685 -16.924 1.00 93.50 106 GLY A N 1
ATOM 835 C CA . GLY A 1 106 ? 20.437 5.556 -16.922 1.00 93.50 106 GLY A CA 1
ATOM 836 C C . GLY A 1 106 ? 18.985 5.968 -17.170 1.00 93.50 106 GLY A C 1
ATOM 837 O O . GLY A 1 106 ? 18.282 5.295 -17.919 1.00 93.50 106 GLY A O 1
ATOM 838 N N . LEU A 1 107 ? 18.562 7.124 -16.647 1.00 92.94 107 LEU A N 1
ATOM 839 C CA . LEU A 1 107 ? 17.241 7.681 -16.951 1.00 92.94 107 LEU A CA 1
ATOM 840 C C . LEU A 1 107 ? 17.099 8.057 -18.432 1.00 92.94 107 LEU A C 1
ATOM 842 O O . LEU A 1 107 ? 16.080 7.732 -19.028 1.00 92.94 107 LEU A O 1
ATOM 846 N N . ALA A 1 108 ? 18.123 8.671 -19.037 1.00 93.38 108 ALA A N 1
ATOM 847 C CA . ALA A 1 108 ? 18.111 9.026 -20.459 1.00 93.38 108 ALA A CA 1
ATOM 848 C C . ALA A 1 108 ? 17.966 7.783 -21.350 1.00 93.38 108 ALA A C 1
ATOM 850 O O . ALA A 1 108 ? 17.210 7.807 -22.315 1.00 93.38 108 ALA A O 1
ATOM 851 N N . LYS A 1 109 ? 18.620 6.679 -20.969 1.00 93.62 109 LYS A N 1
ATOM 852 C CA . LYS A 1 109 ? 18.486 5.384 -21.643 1.00 93.62 109 LYS A CA 1
ATOM 853 C C . LYS A 1 109 ? 17.081 4.783 -21.512 1.00 93.62 109 LYS A C 1
ATOM 855 O O . LYS A 1 109 ? 16.590 4.187 -22.460 1.00 93.62 109 LYS A O 1
ATOM 860 N N . LEU A 1 110 ? 16.425 4.927 -20.355 1.00 92.62 110 LEU A N 1
ATOM 861 C CA . LEU A 1 110 ? 15.051 4.434 -20.164 1.00 92.62 110 LEU A CA 1
ATOM 862 C C . LEU A 1 110 ? 14.041 5.140 -21.074 1.00 92.62 110 LEU A C 1
ATOM 864 O O . LEU A 1 110 ? 13.049 4.535 -21.464 1.00 92.62 110 LEU A O 1
ATOM 868 N N . VAL A 1 111 ? 14.280 6.414 -21.385 1.00 94.88 111 VAL A N 1
ATOM 869 C CA . VAL A 1 111 ? 13.379 7.236 -22.205 1.00 94.88 111 VAL A CA 1
ATOM 870 C C . VAL A 1 111 ? 13.856 7.388 -23.652 1.00 94.88 111 VAL A C 1
ATOM 872 O O . VAL A 1 111 ? 13.297 8.184 -24.410 1.00 94.88 111 VAL A O 1
ATOM 875 N N . GLU A 1 112 ? 14.892 6.654 -24.050 1.00 92.44 112 GLU A N 1
ATOM 876 C CA . GLU A 1 112 ? 15.436 6.693 -25.403 1.00 92.44 112 GLU A CA 1
ATOM 877 C C . GLU A 1 112 ? 14.380 6.227 -26.418 1.00 92.44 112 GLU A C 1
ATOM 879 O O . GLU A 1 112 ? 13.707 5.218 -26.219 1.00 92.44 112 GLU A O 1
ATOM 884 N N . GLY A 1 113 ? 14.195 6.991 -27.500 1.00 89.44 113 GLY A N 1
ATOM 885 C CA . GLY A 1 113 ? 13.197 6.685 -28.533 1.00 89.44 113 GLY A CA 1
ATOM 886 C C . GLY A 1 113 ? 11.741 6.987 -28.154 1.00 89.44 113 GLY A C 1
ATOM 887 O O . GLY A 1 113 ? 10.843 6.683 -28.937 1.00 89.44 113 GLY A O 1
ATOM 888 N N . THR A 1 114 ? 11.490 7.595 -26.990 1.00 92.62 114 THR A N 1
ATOM 889 C CA . THR A 1 114 ? 10.142 8.032 -26.585 1.00 92.62 114 THR A CA 1
ATOM 890 C C . THR A 1 114 ? 9.773 9.381 -27.203 1.00 92.62 114 THR A C 1
ATOM 892 O O . THR A 1 114 ? 10.637 10.173 -27.579 1.00 92.62 114 THR A O 1
ATOM 895 N N . SER A 1 115 ? 8.474 9.649 -27.316 1.00 92.06 115 SER A N 1
ATOM 896 C CA . SER A 1 115 ? 7.922 10.843 -27.961 1.00 92.06 115 SER A CA 1
ATOM 897 C C . SER A 1 115 ? 8.240 12.140 -27.210 1.00 92.06 115 SER A C 1
ATOM 899 O O . SER A 1 115 ? 8.468 13.177 -27.834 1.00 92.06 115 SER A O 1
ATOM 901 N N . ASN A 1 116 ? 8.292 12.098 -25.874 1.00 92.50 116 ASN A N 1
ATOM 902 C CA . ASN A 1 116 ? 8.665 13.239 -25.038 1.00 92.50 116 ASN A CA 1
ATOM 903 C C . ASN A 1 116 ? 9.555 12.814 -23.853 1.00 92.50 116 ASN A C 1
ATOM 905 O O . ASN A 1 116 ? 9.079 12.727 -22.711 1.00 92.50 116 ASN A O 1
ATOM 909 N N . PRO A 1 117 ? 10.866 12.612 -24.094 1.00 93.38 117 PRO A N 1
ATOM 910 C CA . PRO A 1 117 ? 11.805 12.128 -23.082 1.00 93.38 117 PRO A CA 1
ATOM 911 C C . PRO A 1 117 ? 11.853 12.999 -21.821 1.00 93.38 117 PRO A C 1
ATOM 913 O O . PRO A 1 117 ? 11.945 12.482 -20.708 1.00 93.38 117 PRO A O 1
ATOM 916 N N . SER A 1 118 ? 11.741 14.322 -21.970 1.00 93.38 118 SER A N 1
ATOM 917 C CA . SER A 1 118 ? 11.796 15.283 -20.861 1.00 93.38 118 SER A CA 1
ATOM 918 C C . SER A 1 118 ? 10.587 15.182 -19.928 1.00 93.38 118 SER A C 1
ATOM 920 O O . SER A 1 118 ? 10.743 15.200 -18.704 1.00 93.38 118 SER A O 1
ATOM 922 N N . SER A 1 119 ? 9.377 15.077 -20.485 1.00 94.50 119 SER A N 1
ATOM 923 C CA . SER A 1 119 ? 8.149 14.900 -19.698 1.00 94.50 119 SER A CA 1
ATOM 924 C C . SER A 1 119 ? 8.133 13.534 -19.012 1.00 94.50 119 SER A C 1
ATOM 926 O O . SER A 1 119 ? 7.883 13.433 -17.806 1.00 94.50 119 SER A O 1
ATOM 928 N N . LEU A 1 120 ? 8.490 12.489 -19.764 1.00 95.50 120 LEU A N 1
ATOM 929 C CA . LEU A 1 120 ? 8.508 11.122 -19.270 1.00 95.50 120 LEU A CA 1
ATOM 930 C C . LEU A 1 120 ? 9.541 10.932 -18.155 1.00 95.50 120 LEU A C 1
ATOM 932 O O . LEU A 1 120 ? 9.225 10.338 -17.129 1.00 95.50 120 LEU A O 1
ATOM 936 N N . SER A 1 121 ? 10.730 11.527 -18.288 1.00 95.88 121 SER A N 1
ATOM 937 C CA . SER A 1 121 ? 11.773 11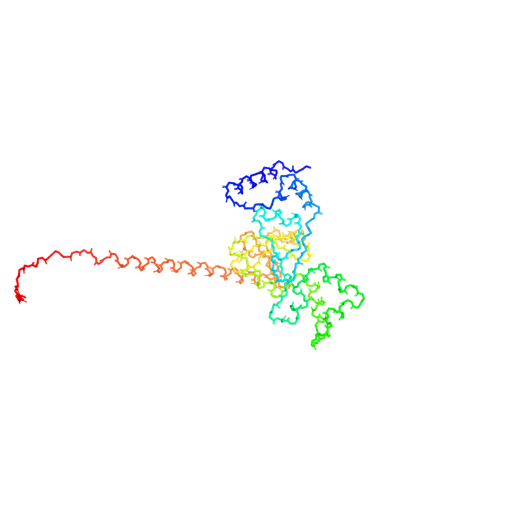.501 -17.254 1.00 95.88 121 SER A CA 1
ATOM 938 C C . SER A 1 121 ? 11.272 12.046 -15.915 1.00 95.88 121 SER A C 1
ATOM 940 O O . SER A 1 121 ? 11.436 11.395 -14.883 1.00 95.88 121 SER A O 1
ATOM 942 N N . LYS A 1 122 ? 10.591 13.202 -15.925 1.00 95.50 122 LYS A N 1
ATOM 943 C CA . LYS A 1 122 ? 9.993 13.788 -14.712 1.00 95.50 122 LYS A CA 1
ATOM 944 C C . LYS A 1 122 ? 8.922 12.878 -14.116 1.00 95.50 122 LYS A C 1
ATOM 946 O O . LYS A 1 122 ? 8.807 12.770 -12.897 1.00 95.50 122 LYS A O 1
ATOM 951 N N . LYS A 1 123 ? 8.127 12.223 -14.965 1.00 96.00 123 LYS A N 1
ATOM 952 C CA . LYS A 1 123 ? 7.092 11.286 -14.524 1.00 96.00 123 LYS A CA 1
ATOM 953 C C . LYS A 1 123 ? 7.691 10.028 -13.889 1.00 96.00 123 LYS A C 1
ATOM 955 O O . LYS A 1 123 ? 7.212 9.612 -12.840 1.00 96.00 123 LYS A O 1
ATOM 960 N N . ILE A 1 124 ? 8.743 9.463 -14.483 1.00 96.25 124 ILE A N 1
ATOM 961 C CA . ILE A 1 124 ? 9.472 8.305 -13.946 1.00 96.25 124 ILE A CA 1
ATOM 962 C C . ILE A 1 124 ? 10.083 8.641 -12.584 1.00 96.25 124 ILE A C 1
ATOM 964 O O . ILE A 1 124 ? 9.938 7.850 -11.659 1.00 96.25 124 ILE A O 1
ATOM 968 N N . GLN A 1 125 ? 10.709 9.813 -12.435 1.00 95.56 125 GLN A N 1
ATOM 969 C CA . GLN A 1 125 ? 11.260 10.262 -11.150 1.00 95.56 125 GLN A CA 1
ATOM 970 C C . GLN A 1 125 ? 10.171 10.358 -10.073 1.00 95.56 125 GLN A C 1
ATOM 972 O O . GLN A 1 125 ? 10.274 9.702 -9.041 1.00 95.56 125 GLN A O 1
ATOM 977 N N . LYS A 1 126 ? 9.067 11.063 -10.362 1.00 95.06 126 LYS A N 1
ATOM 978 C CA . LYS A 1 126 ? 7.924 11.160 -9.437 1.00 95.06 126 LYS A CA 1
ATOM 979 C C . LYS A 1 126 ? 7.330 9.798 -9.081 1.00 95.06 126 LYS A C 1
ATOM 981 O O . LYS A 1 126 ? 6.907 9.581 -7.953 1.00 95.06 126 LYS A O 1
ATOM 986 N N . PHE A 1 127 ? 7.265 8.879 -10.043 1.00 95.56 127 PHE A N 1
ATOM 987 C CA . PHE A 1 127 ? 6.794 7.521 -9.796 1.00 95.56 127 PHE A CA 1
ATOM 988 C C . PHE A 1 127 ? 7.764 6.741 -8.904 1.00 95.56 127 PHE A C 1
ATOM 990 O O . PHE A 1 127 ? 7.316 6.089 -7.966 1.00 95.56 127 PHE A O 1
ATOM 997 N N . ALA A 1 128 ? 9.071 6.832 -9.150 1.00 94.12 128 ALA A N 1
ATOM 998 C CA . ALA A 1 128 ? 10.097 6.164 -8.354 1.00 94.12 128 ALA A CA 1
ATOM 999 C C . ALA A 1 128 ? 10.107 6.619 -6.886 1.00 94.12 128 ALA A C 1
ATOM 1001 O O . ALA A 1 128 ? 10.337 5.800 -6.002 1.00 94.12 128 ALA A O 1
ATOM 1002 N N . GLU A 1 129 ? 9.806 7.894 -6.640 1.00 92.62 129 GLU A N 1
ATOM 1003 C CA . GLU A 1 129 ? 9.664 8.477 -5.299 1.00 92.62 129 GLU A CA 1
ATOM 1004 C C . GLU A 1 129 ? 8.313 8.150 -4.639 1.00 92.62 129 GLU A C 1
ATOM 1006 O O . GLU A 1 129 ? 8.148 8.322 -3.433 1.00 92.62 129 GLU A O 1
ATOM 1011 N N . SER A 1 130 ? 7.325 7.685 -5.411 1.00 92.50 130 SER A N 1
ATOM 1012 C CA . SER A 1 130 ? 5.999 7.366 -4.881 1.00 92.50 130 SER A CA 1
ATOM 1013 C C . SER A 1 130 ? 5.960 5.988 -4.215 1.00 92.50 130 SER A C 1
ATOM 1015 O O . SER A 1 130 ? 6.485 5.006 -4.736 1.00 92.50 130 SER A O 1
ATOM 1017 N N . GLY A 1 131 ? 5.255 5.884 -3.088 1.00 91.44 131 GLY A N 1
ATOM 1018 C CA . GLY A 1 131 ? 4.911 4.595 -2.470 1.00 91.44 131 GLY A CA 1
ATOM 1019 C C . GLY A 1 131 ? 3.589 4.016 -2.947 1.00 91.44 131 GLY A C 1
ATOM 1020 O O . GLY A 1 131 ? 3.389 2.802 -2.942 1.00 91.44 131 GLY A O 1
ATOM 1021 N N . LEU A 1 132 ? 2.702 4.908 -3.377 1.00 95.44 132 LEU A N 1
ATOM 1022 C CA . LEU A 1 132 ? 1.328 4.656 -3.768 1.00 95.44 132 LEU A CA 1
ATOM 1023 C C . LEU A 1 132 ? 1.001 5.583 -4.937 1.00 95.44 132 LEU A C 1
ATOM 1025 O O . LEU A 1 132 ? 1.283 6.778 -4.900 1.00 95.44 132 LEU A O 1
ATOM 1029 N N . THR A 1 133 ? 0.399 5.031 -5.982 1.00 96.50 133 THR A N 1
ATOM 1030 C CA . THR A 1 133 ? -0.043 5.802 -7.147 1.00 96.50 133 THR A CA 1
ATOM 1031 C C . THR A 1 133 ? -1.556 5.961 -7.143 1.00 96.50 133 THR A C 1
ATOM 1033 O O . THR A 1 133 ? -2.269 5.138 -6.573 1.00 96.50 133 THR A O 1
ATOM 1036 N N . LYS A 1 134 ? -2.075 6.975 -7.846 1.00 96.38 134 LYS A N 1
ATOM 1037 C CA . LYS A 1 134 ? -3.527 7.133 -8.042 1.00 96.38 134 LYS A CA 1
ATOM 1038 C C . LYS A 1 134 ? -4.152 5.890 -8.688 1.00 96.38 134 LYS A C 1
ATOM 1040 O O . LYS A 1 134 ? -5.209 5.437 -8.261 1.00 96.38 134 LYS A O 1
ATOM 1045 N N . TYR A 1 135 ? -3.489 5.345 -9.709 1.00 97.50 135 TYR A N 1
ATOM 1046 C CA . TYR A 1 135 ? -3.930 4.126 -10.378 1.00 97.50 135 TYR A CA 1
ATOM 1047 C C . TYR A 1 135 ? -3.902 2.927 -9.425 1.00 97.50 135 TYR A C 1
ATOM 1049 O O . TYR A 1 135 ? -4.903 2.232 -9.290 1.00 97.50 135 TYR A O 1
ATOM 1057 N N . GLY A 1 136 ? -2.791 2.727 -8.715 1.00 97.56 136 GLY A N 1
ATOM 1058 C CA . GLY A 1 136 ? -2.649 1.645 -7.749 1.00 97.56 136 GLY A CA 1
ATOM 1059 C C . GLY A 1 136 ? -3.675 1.716 -6.623 1.00 97.56 136 GLY A C 1
ATOM 1060 O O . GLY A 1 136 ? -4.278 0.697 -6.323 1.00 97.56 136 GLY A O 1
ATOM 1061 N N . LEU A 1 137 ? -3.963 2.901 -6.070 1.00 97.56 137 LEU A N 1
ATOM 1062 C CA . LEU A 1 137 ? -5.020 3.068 -5.066 1.00 97.56 137 LEU A CA 1
ATOM 1063 C C . LEU A 1 137 ? -6.379 2.589 -5.592 1.00 97.56 137 LEU A C 1
ATOM 1065 O O . LEU A 1 137 ? -7.057 1.822 -4.916 1.00 97.56 137 LEU A O 1
ATOM 1069 N N . ARG A 1 138 ? -6.753 2.971 -6.820 1.00 97.69 138 ARG A N 1
ATOM 1070 C CA . ARG A 1 138 ? -7.992 2.495 -7.452 1.00 97.69 138 ARG A CA 1
ATOM 1071 C C . ARG A 1 138 ? -8.018 0.968 -7.582 1.00 97.69 138 ARG A C 1
ATOM 1073 O O . ARG A 1 138 ? -9.010 0.354 -7.207 1.00 97.69 138 ARG A O 1
ATOM 1080 N N . ILE A 1 139 ? -6.930 0.360 -8.057 1.00 97.62 139 ILE A N 1
ATOM 1081 C CA . ILE A 1 139 ? -6.832 -1.102 -8.177 1.00 97.62 139 ILE A CA 1
ATOM 1082 C C . ILE A 1 139 ? -6.934 -1.785 -6.810 1.00 97.62 139 ILE A C 1
ATOM 1084 O O . ILE A 1 139 ? -7.601 -2.806 -6.697 1.00 97.62 139 ILE A O 1
ATOM 1088 N N . LEU A 1 140 ? -6.353 -1.216 -5.750 1.00 97.88 140 LEU A N 1
ATOM 1089 C CA . LEU A 1 140 ? -6.499 -1.759 -4.396 1.00 97.88 140 LEU A CA 1
ATOM 1090 C C . LEU A 1 140 ? -7.972 -1.789 -3.947 1.00 97.88 140 LEU A C 1
ATOM 1092 O O . LEU A 1 140 ? -8.393 -2.766 -3.331 1.00 97.88 140 LEU A O 1
ATOM 1096 N N . HIS A 1 141 ? -8.776 -0.772 -4.287 1.00 97.44 141 HIS A N 1
ATOM 1097 C CA . HIS A 1 141 ? -10.218 -0.790 -3.996 1.00 97.44 141 HIS A CA 1
ATOM 1098 C C . HIS A 1 141 ? -10.964 -1.886 -4.769 1.00 97.44 141 HIS A C 1
ATOM 1100 O O . HIS A 1 141 ? -11.960 -2.398 -4.260 1.00 97.44 141 HIS A O 1
ATOM 1106 N N . GLU A 1 142 ? -10.519 -2.245 -5.972 1.00 96.38 142 GLU A N 1
ATOM 1107 C CA . GLU A 1 142 ? -11.118 -3.313 -6.789 1.00 96.38 142 GLU A CA 1
ATOM 1108 C C . GLU A 1 142 ? -10.697 -4.707 -6.298 1.00 96.38 142 GLU A C 1
ATOM 1110 O O . GLU A 1 142 ? -11.498 -5.637 -6.270 1.00 96.38 142 GLU A O 1
ATOM 1115 N N . GLU A 1 143 ? -9.444 -4.839 -5.868 1.00 95.88 143 GLU A N 1
ATOM 1116 C CA . GLU A 1 143 ? -8.815 -6.111 -5.515 1.00 95.88 143 GLU A CA 1
ATOM 1117 C C . GLU A 1 143 ? -9.110 -6.588 -4.097 1.00 95.88 143 GLU A C 1
ATOM 1119 O O . GLU A 1 143 ? -9.073 -7.792 -3.827 1.00 95.88 143 GLU A O 1
ATOM 1124 N N . ILE A 1 144 ? -9.353 -5.670 -3.167 1.00 96.38 144 ILE A N 1
ATOM 1125 C CA . ILE A 1 144 ? -9.701 -6.021 -1.793 1.00 96.38 144 ILE A CA 1
ATOM 1126 C C . ILE A 1 144 ? -11.224 -6.089 -1.693 1.00 96.38 144 ILE A C 1
ATOM 1128 O O . ILE A 1 144 ? -11.936 -5.115 -1.963 1.00 96.38 144 ILE A O 1
ATOM 1132 N N . GLY A 1 145 ? -11.728 -7.261 -1.311 1.00 96.06 145 GLY A N 1
ATOM 1133 C CA . GLY A 1 145 ? -13.141 -7.476 -1.036 1.00 96.06 145 GLY A CA 1
ATOM 1134 C C . GLY A 1 145 ? -13.598 -6.708 0.201 1.00 96.06 145 GLY A C 1
ATOM 1135 O O . GLY A 1 145 ? -12.815 -6.401 1.097 1.00 96.06 145 GLY A O 1
ATOM 1136 N N . GLU A 1 146 ? -14.883 -6.378 0.257 1.00 96.12 146 GLU A N 1
ATOM 1137 C CA . GLU A 1 146 ? -15.478 -5.750 1.436 1.00 96.12 146 GLU A CA 1
ATOM 1138 C C . GLU A 1 146 ? -15.295 -6.655 2.669 1.00 96.12 146 GLU A C 1
ATOM 1140 O O . GLU A 1 146 ? -15.500 -7.866 2.582 1.00 96.12 146 GLU A O 1
ATOM 1145 N N . ARG A 1 147 ? -14.890 -6.081 3.809 1.00 95.19 147 ARG A N 1
ATOM 1146 C CA . ARG A 1 147 ? -14.553 -6.807 5.050 1.00 95.19 147 ARG A CA 1
ATOM 1147 C C . ARG A 1 147 ? -13.406 -7.819 4.925 1.00 95.19 147 ARG A C 1
ATOM 1149 O O . ARG A 1 147 ? -13.310 -8.749 5.726 1.00 95.19 147 ARG A O 1
ATOM 1156 N N . GLN A 1 148 ? -12.522 -7.648 3.945 1.00 94.75 148 GLN A N 1
ATOM 1157 C CA . GLN A 1 148 ? -11.346 -8.495 3.761 1.00 94.75 148 GLN A CA 1
ATOM 1158 C C . GLN A 1 148 ? -10.084 -7.841 4.339 1.00 94.75 148 GLN A C 1
ATOM 1160 O O . GLN A 1 148 ? -9.868 -6.641 4.170 1.00 94.75 148 GLN A O 1
ATOM 1165 N N . LEU A 1 149 ? -9.237 -8.656 4.977 1.00 94.81 149 LEU A N 1
ATOM 1166 C CA . LEU A 1 149 ? -7.880 -8.293 5.392 1.00 94.81 149 LEU A CA 1
ATOM 1167 C C . LEU A 1 149 ? -6.847 -8.720 4.344 1.00 94.81 149 LEU A C 1
ATOM 1169 O O . LEU A 1 149 ? -6.969 -9.782 3.727 1.00 94.81 149 LEU A O 1
ATOM 1173 N N . ALA A 1 150 ? -5.803 -7.916 4.193 1.00 94.94 150 ALA A N 1
ATOM 1174 C CA . ALA A 1 150 ? -4.607 -8.241 3.428 1.00 94.94 150 ALA A CA 1
ATOM 1175 C C . ALA A 1 150 ? -3.377 -7.574 4.065 1.00 94.94 150 ALA A C 1
ATOM 1177 O O . ALA A 1 150 ? -3.498 -6.750 4.971 1.00 94.94 150 ALA A O 1
ATOM 1178 N N . ILE A 1 151 ? -2.192 -7.924 3.579 1.00 94.25 151 ILE A N 1
ATOM 1179 C CA . ILE A 1 151 ? -0.950 -7.207 3.868 1.00 94.25 151 ILE A CA 1
ATOM 1180 C C . ILE A 1 151 ? -0.674 -6.251 2.712 1.00 94.25 151 ILE A C 1
ATOM 1182 O O . ILE A 1 151 ? -0.671 -6.671 1.554 1.00 94.25 151 ILE A O 1
ATOM 1186 N N . ILE A 1 152 ? -0.431 -4.978 3.010 1.00 94.25 152 ILE A N 1
ATOM 1187 C CA . ILE A 1 152 ? -0.039 -3.973 2.023 1.00 94.25 152 ILE A CA 1
ATOM 1188 C C . ILE A 1 152 ? 1.433 -3.593 2.191 1.00 94.25 152 ILE A C 1
ATOM 1190 O O . ILE A 1 152 ? 1.908 -3.443 3.309 1.00 94.25 152 ILE A O 1
ATOM 1194 N N . CYS A 1 153 ? 2.145 -3.424 1.076 1.00 91.38 153 CYS A N 1
ATOM 1195 C CA . CYS A 1 153 ? 3.497 -2.874 1.030 1.00 91.38 153 CYS A CA 1
ATOM 1196 C C . CYS A 1 153 ? 3.482 -1.456 0.437 1.00 91.38 153 CYS A C 1
ATOM 1198 O O . CYS A 1 153 ? 3.124 -1.266 -0.733 1.00 91.38 153 CYS A O 1
ATOM 1200 N N . ILE A 1 154 ? 3.890 -0.459 1.227 1.00 90.12 154 ILE A N 1
ATOM 1201 C CA . ILE A 1 154 ? 4.053 0.943 0.813 1.00 90.12 154 ILE A CA 1
ATOM 1202 C C . ILE A 1 154 ? 5.440 1.399 1.270 1.00 90.12 154 ILE A C 1
ATOM 1204 O O . ILE A 1 154 ? 5.760 1.309 2.445 1.00 90.12 154 ILE A O 1
ATOM 1208 N N . ASN A 1 155 ? 6.277 1.897 0.352 1.00 84.00 155 ASN A N 1
ATOM 1209 C CA . ASN A 1 155 ? 7.642 2.363 0.671 1.00 84.00 155 ASN A CA 1
ATOM 1210 C C . ASN A 1 155 ? 8.482 1.365 1.492 1.00 84.00 155 ASN A C 1
ATOM 1212 O O . ASN A 1 155 ? 9.196 1.751 2.411 1.00 84.00 155 ASN A O 1
ATOM 1216 N N . ASP A 1 156 ? 8.369 0.077 1.166 1.00 81.25 156 ASP A N 1
ATOM 1217 C CA . ASP A 1 156 ? 9.083 -1.026 1.822 1.00 81.25 156 ASP A CA 1
ATOM 1218 C C . ASP A 1 156 ? 8.666 -1.255 3.292 1.00 81.25 156 ASP A C 1
ATOM 1220 O O . ASP A 1 156 ? 9.264 -2.079 3.982 1.00 81.25 156 ASP A O 1
ATOM 1224 N N . GLN A 1 157 ? 7.616 -0.569 3.758 1.00 83.94 157 GLN A N 1
ATOM 1225 C CA . GLN A 1 157 ? 6.901 -0.863 4.997 1.00 83.94 157 GLN A CA 1
ATOM 1226 C C . GLN A 1 157 ? 5.711 -1.773 4.708 1.00 83.94 157 GLN A C 1
ATOM 1228 O O . GLN A 1 157 ? 5.056 -1.648 3.668 1.00 83.94 157 GLN A O 1
ATOM 1233 N N . PHE A 1 158 ? 5.456 -2.696 5.632 1.00 87.69 158 PHE A N 1
ATOM 1234 C CA . PHE A 1 158 ? 4.355 -3.644 5.554 1.00 87.69 158 PHE A CA 1
ATOM 1235 C C . PHE A 1 158 ? 3.350 -3.353 6.645 1.00 87.69 158 PHE A C 1
ATOM 1237 O O . PHE A 1 158 ? 3.695 -3.391 7.822 1.00 87.69 158 PHE A O 1
ATOM 1244 N N . ASP A 1 159 ? 2.103 -3.179 6.239 1.00 90.88 159 ASP A N 1
ATOM 1245 C CA . ASP A 1 159 ? 1.002 -2.942 7.154 1.00 90.88 159 ASP A CA 1
ATOM 1246 C C . ASP A 1 159 ? -0.170 -3.871 6.853 1.00 90.88 159 ASP A C 1
ATOM 1248 O O . ASP A 1 159 ? -0.266 -4.497 5.792 1.00 90.88 159 ASP A O 1
ATOM 1252 N N . VAL A 1 160 ? -1.091 -3.958 7.805 1.00 94.75 16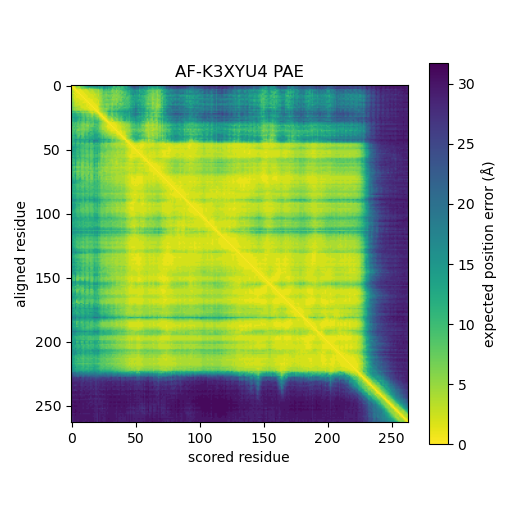0 VAL A N 1
ATOM 1253 C CA . VAL A 1 160 ? -2.361 -4.653 7.611 1.00 94.75 160 VAL A CA 1
ATOM 1254 C C . VAL A 1 160 ? -3.348 -3.677 6.993 1.00 94.75 160 VAL A C 1
ATOM 1256 O O . VAL A 1 160 ? -3.587 -2.605 7.543 1.00 94.75 160 VAL A O 1
ATOM 1259 N N . ILE A 1 161 ? -3.949 -4.062 5.871 1.00 97.00 161 ILE A N 1
ATOM 1260 C CA . ILE A 1 161 ? -5.008 -3.303 5.212 1.00 97.00 161 ILE A CA 1
ATOM 1261 C C . ILE A 1 161 ? -6.343 -4.034 5.332 1.00 97.00 161 ILE A C 1
ATOM 1263 O O . ILE A 1 161 ? -6.416 -5.260 5.233 1.00 97.00 161 ILE A O 1
ATOM 1267 N N . TYR A 1 162 ? -7.405 -3.265 5.520 1.00 97.38 162 TYR A N 1
ATOM 1268 C CA . TYR A 1 162 ? -8.773 -3.730 5.644 1.00 97.38 162 TYR A CA 1
ATOM 1269 C C . TYR A 1 162 ? -9.708 -2.856 4.816 1.00 97.38 162 TYR A C 1
ATOM 1271 O O . TYR A 1 162 ? -9.535 -1.639 4.759 1.00 97.38 162 TYR A O 1
ATOM 1279 N N . LYS A 1 163 ? -10.731 -3.455 4.204 1.00 97.62 163 LYS A N 1
ATOM 1280 C CA . LYS A 1 163 ? -11.776 -2.697 3.510 1.00 97.62 163 LYS A CA 1
ATOM 1281 C C . LYS A 1 163 ? -13.060 -2.637 4.327 1.00 97.62 163 LYS A C 1
ATOM 1283 O O . LYS A 1 163 ? -13.582 -3.674 4.736 1.00 97.62 163 LYS A O 1
ATOM 1288 N N . CYS A 1 164 ? -13.565 -1.424 4.530 1.00 96.56 164 CYS A N 1
ATOM 1289 C CA . CYS A 1 164 ? -14.792 -1.146 5.263 1.00 96.56 164 CYS A CA 1
ATOM 1290 C C . CYS A 1 164 ? -15.626 -0.083 4.543 1.00 96.56 164 CYS A C 1
ATOM 1292 O O . CYS A 1 164 ? -15.169 1.038 4.325 1.00 96.56 164 CYS A O 1
ATOM 1294 N N . SER A 1 165 ? -16.876 -0.414 4.232 1.00 95.31 165 SER A N 1
ATOM 1295 C CA . SER A 1 165 ? -17.868 0.467 3.600 1.00 95.31 165 SER A CA 1
ATOM 1296 C C . SER A 1 165 ? -17.319 1.152 2.344 1.00 95.31 165 SER A C 1
ATOM 1298 O O . SER A 1 165 ? -17.435 2.368 2.178 1.00 95.31 165 SER A O 1
ATOM 1300 N N . GLY A 1 166 ? -16.653 0.370 1.487 1.00 94.62 166 GLY A N 1
ATOM 1301 C CA . GLY A 1 166 ? -16.036 0.835 0.242 1.00 94.62 166 GLY A CA 1
ATOM 1302 C C . GLY A 1 166 ? -14.661 1.497 0.391 1.00 94.62 166 GLY A C 1
ATOM 1303 O O . GLY A 1 166 ? -13.947 1.616 -0.607 1.00 94.62 166 GLY A O 1
ATOM 1304 N N . ASP A 1 167 ? -14.250 1.865 1.606 1.00 97.38 167 ASP A N 1
ATOM 1305 C CA . ASP A 1 167 ? -12.979 2.534 1.880 1.00 97.38 167 ASP A CA 1
ATOM 1306 C C . ASP A 1 167 ? -11.906 1.586 2.415 1.00 97.38 167 ASP A C 1
ATOM 1308 O O . ASP A 1 167 ? -12.196 0.567 3.041 1.00 97.38 167 ASP A O 1
ATOM 1312 N N . LEU A 1 168 ? -10.649 1.938 2.157 1.00 98.19 168 LEU A N 1
ATOM 1313 C CA . LEU A 1 168 ? -9.479 1.188 2.594 1.00 98.19 168 LEU A CA 1
ATOM 1314 C C . LEU A 1 168 ? -8.889 1.805 3.855 1.00 98.19 168 LEU A C 1
ATOM 1316 O O . LEU A 1 168 ? -8.735 3.022 3.945 1.00 98.19 168 LEU A O 1
ATOM 1320 N N . PHE A 1 169 ? -8.514 0.956 4.801 1.00 98.12 169 PHE A N 1
ATOM 1321 C CA . PHE A 1 169 ? -7.955 1.335 6.088 1.00 98.12 169 PHE A CA 1
ATOM 1322 C C . PHE A 1 169 ? -6.690 0.542 6.365 1.00 98.12 169 PHE A C 1
ATOM 1324 O O . PHE A 1 169 ? -6.671 -0.669 6.179 1.00 98.12 169 PHE A O 1
ATOM 1331 N N . VAL A 1 170 ? -5.651 1.220 6.827 1.00 96.75 170 VAL A N 1
ATOM 1332 C CA . VAL A 1 170 ? -4.389 0.626 7.260 1.00 96.75 170 VAL A CA 1
ATOM 1333 C C . VAL A 1 170 ? -4.341 0.638 8.784 1.00 96.75 170 VAL A C 1
ATOM 1335 O O . VAL A 1 170 ? -4.807 1.592 9.408 1.00 96.75 170 VAL A O 1
ATOM 1338 N N . LEU A 1 171 ? -3.843 -0.438 9.383 1.00 96.31 171 LEU A N 1
ATOM 1339 C CA . LEU A 1 171 ? -3.665 -0.543 10.827 1.00 96.31 171 LEU A CA 1
ATOM 1340 C C . LEU A 1 171 ? -2.626 0.483 11.295 1.00 96.31 171 LEU A C 1
ATOM 1342 O O . LEU A 1 171 ? -1.515 0.512 10.778 1.00 96.31 171 LEU A O 1
ATOM 1346 N N . GLU A 1 172 ? -2.984 1.307 12.273 1.00 93.88 172 GLU A N 1
ATOM 1347 C CA . GLU A 1 172 ? -2.089 2.308 12.844 1.00 93.88 172 GLU A CA 1
ATOM 1348 C C . GLU A 1 172 ? -1.141 1.668 13.866 1.00 93.88 172 GLU A C 1
ATOM 1350 O O . GLU A 1 172 ? -1.568 0.949 14.773 1.00 93.88 172 GLU A O 1
ATOM 1355 N N . THR A 1 173 ? 0.155 1.932 13.709 1.00 89.50 173 THR A N 1
ATOM 1356 C CA . THR A 1 173 ? 1.233 1.370 14.533 1.00 89.50 173 THR A CA 1
ATOM 1357 C C . THR A 1 173 ? 2.225 2.429 15.038 1.00 89.50 173 THR A C 1
ATOM 1359 O O . THR A 1 173 ? 3.080 2.114 15.868 1.00 89.50 173 THR A O 1
ATOM 1362 N N . ASP A 1 174 ? 2.101 3.693 14.615 1.00 88.50 174 ASP A N 1
ATOM 1363 C CA . ASP A 1 174 ? 2.933 4.808 15.067 1.00 88.50 174 ASP A CA 1
ATOM 1364 C C . ASP A 1 174 ? 2.632 5.165 16.530 1.00 88.50 174 ASP A C 1
ATOM 1366 O O . ASP A 1 174 ? 1.570 5.686 16.885 1.00 88.50 174 ASP A O 1
ATOM 1370 N N . GLY A 1 175 ? 3.627 4.952 17.394 1.00 86.81 175 GLY A N 1
ATOM 1371 C CA . GLY A 1 175 ? 3.540 5.250 18.821 1.00 86.81 175 GLY A CA 1
ATOM 1372 C C . GLY A 1 175 ? 3.199 6.708 19.149 1.00 86.81 175 GLY A C 1
ATOM 1373 O O . GLY A 1 175 ? 2.554 6.956 20.168 1.00 86.81 175 GLY A O 1
ATOM 1374 N N . HIS A 1 176 ? 3.561 7.681 18.309 1.00 91.81 176 HIS A N 1
ATOM 1375 C CA . HIS A 1 176 ? 3.217 9.092 18.527 1.00 91.81 176 HIS A CA 1
ATOM 1376 C C . HIS A 1 176 ? 1.729 9.334 18.286 1.00 91.81 176 HIS A C 1
ATOM 1378 O O . HIS A 1 176 ? 1.084 10.044 19.062 1.00 91.81 176 HIS A O 1
ATOM 1384 N N . VAL A 1 177 ? 1.177 8.722 17.233 1.00 90.12 177 VAL A N 1
ATOM 1385 C CA . VAL A 1 177 ? -0.255 8.780 16.923 1.00 90.12 177 VAL A CA 1
ATOM 1386 C C . VAL A 1 177 ? -1.038 8.084 18.026 1.00 90.12 177 VAL A C 1
ATOM 1388 O O . VAL A 1 177 ? -1.955 8.691 18.568 1.00 90.12 177 VAL A O 1
ATOM 1391 N N . LEU A 1 178 ? -0.622 6.884 18.435 1.00 90.88 178 LEU A N 1
ATOM 1392 C CA . LEU A 1 178 ? -1.270 6.124 19.507 1.00 90.88 178 LEU A CA 1
ATOM 1393 C C . LEU A 1 178 ? -1.180 6.830 20.870 1.00 90.88 178 LEU A C 1
ATOM 1395 O O . LEU A 1 178 ? -2.123 6.787 21.651 1.00 90.88 178 LEU A O 1
ATOM 1399 N N . THR A 1 179 ? -0.089 7.544 21.156 1.00 92.75 179 THR A N 1
ATOM 1400 C CA . THR A 1 179 ? 0.024 8.352 22.385 1.00 92.75 179 THR A CA 1
ATOM 1401 C C . THR A 1 179 ? -0.914 9.558 22.350 1.00 92.75 179 THR A C 1
ATOM 1403 O O . 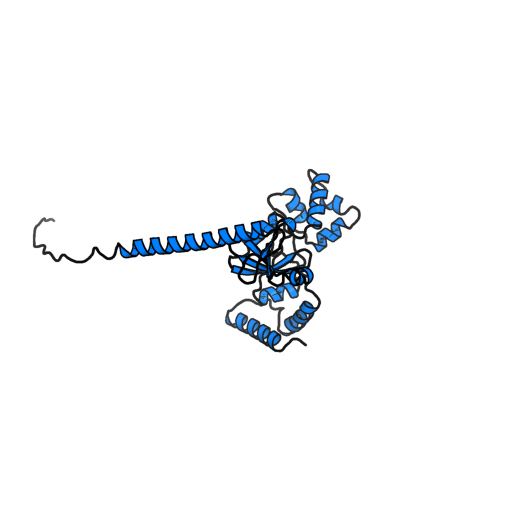THR A 1 179 ? -1.528 9.904 23.358 1.00 92.75 179 THR A O 1
ATOM 1406 N N . LYS A 1 180 ? -1.034 10.216 21.191 1.00 93.75 180 LYS A N 1
ATOM 1407 C CA . LYS A 1 180 ? -1.897 11.391 21.015 1.00 93.75 180 LYS A CA 1
ATOM 1408 C C . LYS A 1 180 ? -3.382 11.023 20.945 1.00 93.75 180 LYS A C 1
ATOM 1410 O O . LYS A 1 180 ? -4.225 11.773 21.429 1.00 93.75 180 LYS A O 1
ATOM 1415 N N . PHE A 1 181 ? -3.688 9.889 20.331 1.00 92.69 181 PHE A N 1
ATOM 1416 C CA . PHE A 1 181 ? -5.021 9.401 20.022 1.00 92.69 181 PHE A CA 1
ATOM 1417 C C . PHE A 1 181 ? -5.133 7.930 20.450 1.00 92.69 181 PHE A C 1
ATOM 1419 O O . PHE A 1 181 ? -5.100 7.030 19.618 1.00 92.69 181 PHE A O 1
ATOM 1426 N N . GLY A 1 182 ? -5.273 7.680 21.756 1.00 88.38 182 GLY A N 1
ATOM 1427 C CA . GLY A 1 182 ? -5.226 6.321 22.329 1.00 88.38 182 GLY A CA 1
ATOM 1428 C C . GLY A 1 182 ? -6.279 5.332 21.817 1.00 88.38 182 GLY A C 1
ATOM 1429 O O . GLY A 1 182 ? -6.119 4.129 21.982 1.00 88.38 182 GLY A O 1
ATOM 1430 N N . GLU A 1 183 ? -7.348 5.824 21.192 1.00 93.44 183 GLU A N 1
ATOM 1431 C CA . GLU A 1 183 ? -8.406 5.011 20.578 1.00 93.44 183 GLU A CA 1
ATOM 1432 C C . GLU A 1 183 ? -8.207 4.775 19.068 1.00 93.44 183 GLU A C 1
ATOM 1434 O O . GLU A 1 183 ? -8.980 4.030 18.463 1.00 93.44 183 GLU A O 1
ATOM 1439 N N . ALA A 1 184 ? -7.201 5.399 18.441 1.00 95.56 184 ALA A N 1
ATOM 1440 C CA . ALA A 1 184 ? -6.919 5.222 17.021 1.00 95.56 184 ALA A CA 1
ATOM 1441 C C . ALA A 1 184 ? -6.403 3.808 16.745 1.00 95.56 184 ALA A C 1
ATOM 1443 O O . ALA A 1 184 ? -5.422 3.370 17.339 1.00 95.56 184 ALA A O 1
ATOM 1444 N N . LEU A 1 185 ? -7.059 3.107 15.818 1.00 96.62 185 LEU A N 1
ATOM 1445 C CA . LEU A 1 185 ? -6.628 1.781 15.375 1.00 96.62 185 LEU A CA 1
ATOM 1446 C C . LEU A 1 185 ? -6.468 1.708 13.862 1.00 96.62 185 LEU A C 1
ATOM 1448 O O . LEU A 1 185 ? -5.553 1.064 13.369 1.00 96.62 185 LEU A O 1
ATOM 1452 N N . TRP A 1 186 ? -7.359 2.354 13.121 1.00 97.75 186 TRP A N 1
ATOM 1453 C CA . TRP A 1 186 ? -7.372 2.306 11.668 1.00 97.75 186 TRP A CA 1
ATOM 1454 C C . TRP A 1 186 ? -7.200 3.704 11.102 1.00 97.75 186 TRP A C 1
ATOM 1456 O O . TRP A 1 186 ? -7.857 4.647 11.538 1.00 97.75 186 TRP A O 1
ATOM 1466 N N . LYS A 1 187 ? -6.364 3.826 10.081 1.00 97.19 187 LYS A N 1
ATOM 1467 C CA . LYS A 1 187 ? -6.123 5.050 9.328 1.00 97.19 187 LYS A CA 1
ATOM 1468 C C . LYS A 1 187 ? -6.618 4.867 7.902 1.00 97.19 187 LYS A C 1
ATOM 1470 O O . LYS A 1 187 ? -6.242 3.901 7.243 1.00 97.19 187 LYS A O 1
ATOM 1475 N N . ARG A 1 188 ? -7.457 5.767 7.389 1.00 97.94 188 ARG A N 1
ATOM 1476 C CA . ARG A 1 188 ? -7.940 5.668 6.002 1.00 97.94 188 ARG A CA 1
ATOM 1477 C C . ARG A 1 188 ? -6.775 5.812 5.022 1.00 97.94 188 ARG A C 1
ATOM 1479 O O . ARG A 1 188 ? -6.036 6.792 5.080 1.00 97.94 188 ARG A O 1
ATOM 1486 N N . LEU A 1 189 ? -6.636 4.872 4.095 1.00 96.88 189 LEU A N 1
ATOM 1487 C CA . LEU A 1 189 ? -5.629 4.942 3.045 1.00 96.88 189 LEU A CA 1
ATOM 1488 C C . LEU A 1 189 ? -6.041 5.970 1.991 1.00 96.88 189 LEU A C 1
ATOM 1490 O O . LEU A 1 189 ? -7.058 5.820 1.315 1.00 96.88 189 LEU A O 1
ATOM 1494 N N . THR A 1 190 ? -5.217 6.993 1.817 1.00 95.88 190 THR A N 1
ATOM 1495 C CA . THR A 1 190 ? -5.387 8.040 0.808 1.00 95.88 190 THR A CA 1
ATOM 1496 C C . THR A 1 190 ? -4.071 8.264 0.072 1.00 95.88 190 THR A C 1
ATOM 1498 O O . THR A 1 190 ? -3.007 7.852 0.527 1.00 95.88 190 THR A O 1
ATOM 1501 N N . LEU A 1 191 ? -4.123 8.909 -1.098 1.00 92.56 191 LEU A N 1
ATOM 1502 C CA . LEU A 1 191 ? -2.904 9.236 -1.850 1.00 92.56 191 LEU A CA 1
ATOM 1503 C C . LEU A 1 191 ? -2.029 10.256 -1.106 1.00 92.56 191 LEU A C 1
ATOM 1505 O O . LEU A 1 191 ? -0.808 10.232 -1.230 1.00 92.56 191 LEU A O 1
ATOM 1509 N N . THR A 1 192 ? -2.665 11.156 -0.357 1.00 89.50 192 THR A N 1
ATOM 1510 C CA . THR A 1 192 ? -2.015 12.169 0.470 1.00 89.50 192 THR A CA 1
ATOM 1511 C C . THR A 1 192 ? -2.452 12.014 1.917 1.00 89.50 192 THR A C 1
ATOM 1513 O O . THR A 1 192 ? -3.630 11.818 2.213 1.00 89.50 192 THR A O 1
ATOM 1516 N N . GLU A 1 193 ? -1.498 12.156 2.828 1.00 86.69 193 GLU A N 1
ATOM 1517 C CA . GLU A 1 193 ? -1.715 12.086 4.276 1.00 86.69 193 GLU A CA 1
ATOM 1518 C C . GLU A 1 193 ? -2.720 13.130 4.786 1.00 86.69 193 GLU A C 1
ATOM 1520 O O . GLU A 1 193 ? -3.472 12.894 5.727 1.00 86.69 193 GLU A O 1
ATOM 1525 N N . GLU A 1 194 ? -2.794 14.281 4.118 1.00 90.25 194 GLU A N 1
ATOM 1526 C CA . GLU A 1 194 ? -3.679 15.389 4.485 1.00 90.25 194 GLU A CA 1
ATOM 1527 C C . GLU A 1 194 ? -5.170 15.067 4.355 1.00 90.25 194 GLU A C 1
ATOM 1529 O O . GLU A 1 194 ? -5.993 15.728 4.986 1.00 90.25 194 GLU A O 1
ATOM 1534 N N . GLU A 1 195 ? -5.515 14.055 3.560 1.00 92.31 195 GLU A N 1
ATOM 1535 C CA . GLU A 1 195 ? -6.890 13.608 3.333 1.00 92.31 195 GLU A CA 1
ATOM 1536 C C . GLU A 1 195 ? -7.296 12.447 4.252 1.00 92.31 195 GLU A C 1
ATOM 1538 O O . GLU A 1 195 ? -8.476 12.097 4.326 1.00 92.31 195 GLU A O 1
ATOM 1543 N N . SER A 1 196 ? -6.331 11.865 4.966 1.00 96.62 196 SER A N 1
ATOM 1544 C CA . SER A 1 196 ? -6.540 10.702 5.819 1.00 96.62 196 SER A CA 1
ATOM 1545 C C . SER A 1 196 ? -7.189 11.075 7.154 1.00 96.62 196 SER A C 1
ATOM 1547 O O . SER A 1 196 ? -7.083 12.203 7.639 1.00 96.62 196 SER A O 1
ATOM 1549 N N . PHE A 1 197 ? -7.860 10.111 7.771 1.00 97.81 197 PHE A N 1
ATOM 1550 C CA . PHE A 1 197 ? -8.424 10.231 9.108 1.00 97.81 197 PHE A CA 1
ATOM 1551 C C . PHE A 1 197 ? -8.323 8.900 9.852 1.00 97.81 197 PHE A C 1
ATOM 1553 O O . PHE A 1 197 ? -8.161 7.840 9.242 1.00 97.81 197 PHE A O 1
ATOM 1560 N N . TYR A 1 198 ? -8.453 8.970 11.171 1.00 98.19 198 TYR A N 1
ATOM 1561 C CA . TYR A 1 198 ? -8.363 7.847 12.091 1.00 98.19 198 TYR A CA 1
ATOM 1562 C C . TYR A 1 198 ? -9.741 7.413 12.585 1.00 98.19 198 TYR A C 1
ATOM 1564 O O . TYR A 1 198 ? -10.606 8.248 12.869 1.00 98.19 198 TYR A O 1
ATOM 1572 N N . VAL A 1 199 ? -9.929 6.107 12.734 1.00 98.19 199 VAL A N 1
ATOM 1573 C CA . VAL A 1 199 ? -11.111 5.500 13.347 1.00 98.19 199 VAL A CA 1
ATOM 1574 C C . VAL A 1 199 ? -10.715 4.441 14.377 1.00 98.19 199 VAL A C 1
ATOM 1576 O O . VAL A 1 199 ? -9.606 3.895 14.352 1.00 98.19 199 VAL A O 1
ATOM 1579 N N . THR A 1 200 ? -11.624 4.176 15.309 1.00 97.50 200 THR A N 1
ATOM 1580 C CA . THR A 1 200 ? -11.453 3.188 16.379 1.00 97.50 200 THR A CA 1
ATOM 1581 C C . THR A 1 200 ? -11.603 1.755 15.866 1.00 97.50 200 THR A C 1
ATOM 1583 O O . THR A 1 200 ? -11.905 1.513 14.694 1.00 97.50 200 THR A O 1
ATOM 1586 N N . MET A 1 201 ? -11.473 0.773 16.764 1.00 94.25 201 MET A N 1
ATOM 1587 C CA . MET A 1 201 ? -11.742 -0.638 16.460 1.00 94.25 201 MET A CA 1
ATOM 1588 C C . MET A 1 201 ? -13.149 -0.913 15.909 1.00 94.25 201 MET A C 1
ATOM 1590 O O . MET A 1 201 ? -13.335 -1.850 15.134 1.00 94.25 201 MET A O 1
ATOM 1594 N N . HIS A 1 202 ? -14.132 -0.096 16.286 1.00 94.75 202 HIS A N 1
ATOM 1595 C CA . HIS A 1 202 ? -15.517 -0.211 15.826 1.00 94.75 202 HIS A CA 1
ATOM 1596 C C . HIS A 1 202 ? -15.804 0.667 14.601 1.00 94.75 202 HIS A C 1
ATOM 1598 O O . HIS A 1 202 ? -16.928 0.692 14.095 1.00 94.75 202 HIS A O 1
ATOM 1604 N N . PHE A 1 203 ? -14.756 1.291 14.051 1.00 96.31 203 PHE A N 1
ATOM 1605 C CA . PHE A 1 203 ? -14.817 2.274 12.977 1.00 96.31 203 PHE A CA 1
ATOM 1606 C C . PHE A 1 203 ? -15.618 3.524 13.365 1.00 96.31 203 PHE A C 1
ATOM 1608 O O . PHE A 1 203 ? -16.345 4.069 12.536 1.00 96.31 203 PHE A O 1
ATOM 1615 N N . ASP A 1 204 ? -15.475 3.979 14.611 1.00 97.06 204 ASP A N 1
ATOM 1616 C CA . ASP A 1 204 ? -15.984 5.280 15.045 1.00 97.06 204 ASP A CA 1
ATOM 1617 C C . ASP A 1 204 ? -14.916 6.364 14.824 1.00 97.06 204 ASP A C 1
ATOM 1619 O O . ASP A 1 204 ? -13.727 6.088 15.007 1.00 97.06 204 ASP A O 1
ATOM 1623 N N . PRO A 1 205 ? -15.286 7.600 14.448 1.00 97.75 205 PRO A N 1
ATOM 1624 C CA . PRO A 1 205 ? -14.351 8.713 14.336 1.00 97.75 205 PRO A CA 1
ATOM 1625 C C . PRO A 1 205 ? -13.585 8.985 15.637 1.00 97.75 205 PRO A C 1
ATOM 1627 O O . PRO A 1 205 ? -14.179 9.279 16.674 1.00 97.75 205 PRO A O 1
ATOM 1630 N N . VAL A 1 206 ? -12.253 8.965 15.561 1.00 97.50 206 VAL A N 1
ATOM 1631 C CA . VAL A 1 206 ? -11.374 9.326 16.686 1.00 97.50 206 VAL A CA 1
ATOM 1632 C C . VAL A 1 206 ? -11.477 10.821 16.968 1.00 97.50 206 VAL A C 1
ATOM 1634 O O . VAL A 1 206 ? -11.332 11.636 16.051 1.00 97.50 206 VAL A O 1
ATOM 1637 N N . LYS A 1 207 ? -11.693 11.218 18.223 1.00 95.25 207 LYS A N 1
ATOM 1638 C CA . LYS A 1 207 ? -11.901 12.634 18.570 1.00 95.25 207 LYS A CA 1
ATOM 1639 C C . LYS A 1 207 ? -10.592 13.434 18.548 1.00 95.25 207 LYS A C 1
ATOM 1641 O O . LYS A 1 207 ? -9.510 12.914 18.795 1.00 95.25 207 LYS A O 1
ATOM 1646 N N . GLY A 1 208 ? -10.685 14.735 18.256 1.00 92.69 208 GLY A N 1
ATOM 1647 C CA . GLY A 1 208 ? -9.544 15.665 18.323 1.00 92.69 208 GLY A CA 1
ATOM 1648 C C . GLY A 1 208 ? -8.541 15.583 17.162 1.00 92.69 208 GLY A C 1
ATOM 1649 O O . GLY A 1 208 ? -7.530 16.287 17.173 1.00 92.69 208 GLY A O 1
ATOM 1650 N N . GLN A 1 209 ? -8.801 14.755 16.148 1.00 94.81 209 GLN A N 1
ATOM 1651 C CA . GLN A 1 209 ? -8.002 14.706 14.922 1.00 94.81 209 GLN A CA 1
ATOM 1652 C C . GLN A 1 209 ? -8.325 15.865 13.961 1.00 94.81 209 GLN A C 1
ATOM 1654 O O . GLN A 1 209 ? -9.427 16.412 13.970 1.00 94.81 209 GLN A O 1
ATOM 1659 N N . LYS A 1 210 ? -7.385 16.190 13.062 1.00 94.44 210 LYS A N 1
ATOM 1660 C CA . LYS A 1 210 ? -7.535 17.264 12.059 1.00 94.44 210 LYS A CA 1
ATOM 1661 C C . LYS A 1 210 ? -8.754 17.055 11.148 1.00 94.44 210 LYS A C 1
ATOM 1663 O O . LYS A 1 210 ? -9.508 17.989 10.897 1.00 94.44 210 LYS A O 1
ATOM 1668 N N . ASN A 1 211 ? -8.961 15.825 10.680 1.00 96.38 211 ASN A N 1
ATOM 1669 C CA . ASN A 1 211 ? -9.976 15.483 9.680 1.00 96.38 211 ASN A CA 1
ATOM 1670 C C . ASN A 1 211 ? -11.223 14.824 10.287 1.00 96.38 211 ASN A C 1
ATOM 1672 O O . ASN A 1 211 ? -11.823 13.943 9.677 1.00 96.38 211 ASN A O 1
ATOM 1676 N N . ILE A 1 212 ? -11.631 15.266 11.483 1.00 96.62 212 ILE A N 1
ATOM 1677 C CA . ILE A 1 212 ? -12.804 14.714 12.176 1.00 96.62 212 ILE A CA 1
ATOM 1678 C C . ILE A 1 212 ? -14.079 14.803 11.327 1.00 96.62 212 ILE A C 1
ATOM 1680 O O . ILE A 1 212 ? -14.822 13.835 11.256 1.00 96.62 212 ILE A O 1
ATOM 1684 N N . HIS A 1 213 ? -14.288 15.917 10.620 1.00 96.88 213 HIS A N 1
ATOM 1685 C CA . HIS A 1 213 ? -15.428 16.108 9.719 1.00 96.88 213 HIS A CA 1
ATOM 1686 C C . HIS A 1 213 ? -15.508 15.012 8.643 1.00 96.88 213 HIS A C 1
ATOM 1688 O O . HIS A 1 213 ? -16.552 14.387 8.499 1.00 96.88 213 HIS A O 1
ATOM 1694 N N . LYS A 1 214 ? -14.387 14.682 7.983 1.00 97.19 214 LYS A N 1
ATOM 1695 C CA . LYS A 1 214 ? -14.324 13.610 6.970 1.00 97.19 214 LYS A CA 1
ATOM 1696 C C . LYS A 1 214 ? -14.629 12.236 7.561 1.00 97.19 214 LYS A C 1
ATOM 1698 O O . LYS A 1 214 ? -15.270 11.417 6.909 1.00 97.19 214 LYS A O 1
ATOM 1703 N N . ALA A 1 215 ? -14.158 11.975 8.780 1.00 97.38 215 ALA A N 1
ATOM 1704 C CA . ALA A 1 215 ? -14.445 10.727 9.480 1.00 97.38 215 ALA A CA 1
ATOM 1705 C C . ALA A 1 215 ? -15.939 10.612 9.833 1.00 97.38 215 ALA A C 1
ATOM 1707 O O . ALA A 1 215 ? -16.523 9.542 9.668 1.00 97.38 215 ALA A O 1
ATOM 1708 N N . THR A 1 216 ? -16.566 11.708 10.273 1.00 97.06 216 THR A N 1
ATOM 1709 C CA . THR A 1 216 ? -18.005 11.766 10.569 1.00 97.06 216 THR A CA 1
ATOM 1710 C C . THR A 1 216 ? -18.851 11.587 9.310 1.00 97.06 216 THR A C 1
ATOM 1712 O O . THR A 1 216 ? -19.711 10.713 9.294 1.00 97.06 216 THR A O 1
A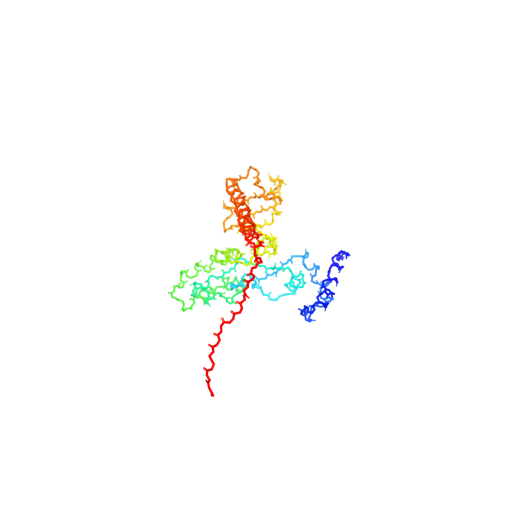TOM 1715 N N . GLU A 1 217 ? -18.560 12.325 8.236 1.00 96.56 217 GLU A N 1
ATOM 1716 C CA . GLU A 1 217 ? -19.241 12.180 6.937 1.00 96.56 217 GLU A CA 1
ATOM 1717 C C . GLU A 1 217 ? -19.132 10.743 6.403 1.00 96.56 217 GLU A C 1
ATOM 1719 O O . GLU A 1 217 ? -20.090 10.168 5.882 1.00 96.56 217 GLU A O 1
ATOM 1724 N N . TRP A 1 218 ? -17.958 10.124 6.566 1.00 97.12 218 TRP A N 1
ATOM 1725 C CA . TRP A 1 218 ? -17.758 8.723 6.214 1.00 97.12 218 TRP A CA 1
ATOM 1726 C C . TRP A 1 218 ? -18.630 7.777 7.049 1.00 97.12 218 TRP A C 1
ATOM 1728 O O . TRP A 1 218 ? -19.221 6.849 6.492 1.00 97.12 218 TRP A O 1
ATOM 1738 N N . LEU A 1 219 ? -18.728 8.000 8.365 1.00 96.62 219 LEU A N 1
ATOM 1739 C CA . LEU A 1 219 ? -19.562 7.185 9.249 1.00 96.62 219 LEU A CA 1
ATOM 1740 C C . LEU A 1 219 ? -21.046 7.313 8.880 1.00 96.62 219 LEU A C 1
ATOM 1742 O O . LEU A 1 219 ? -21.738 6.300 8.812 1.00 96.62 219 LEU A O 1
ATOM 1746 N N . GLU A 1 220 ? -21.525 8.525 8.603 1.00 95.38 220 GLU A N 1
ATOM 1747 C CA . GLU A 1 220 ? -22.905 8.776 8.168 1.00 95.38 220 GLU A CA 1
ATOM 1748 C C . GLU A 1 220 ? -23.229 8.013 6.880 1.00 95.38 220 GLU A C 1
ATOM 1750 O O . GLU A 1 220 ? -24.232 7.298 6.815 1.00 95.38 220 GLU A O 1
ATOM 1755 N N . ARG A 1 221 ? -22.328 8.067 5.889 1.00 95.06 221 ARG A N 1
ATOM 1756 C CA . ARG A 1 221 ? -22.458 7.285 4.655 1.00 95.06 221 ARG A CA 1
ATOM 1757 C C . ARG A 1 221 ? -22.510 5.783 4.946 1.00 95.06 221 ARG A C 1
ATOM 1759 O O . ARG A 1 221 ? -23.412 5.098 4.470 1.00 95.06 221 ARG A O 1
ATOM 1766 N N . LYS A 1 222 ? -21.595 5.275 5.775 1.00 92.38 222 LYS A N 1
ATOM 1767 C CA . LYS A 1 222 ? -21.574 3.864 6.191 1.00 92.38 222 LYS A CA 1
ATOM 1768 C C . LYS A 1 222 ? -22.891 3.430 6.843 1.00 92.38 222 LYS A C 1
ATOM 1770 O O . LYS A 1 222 ? -23.336 2.314 6.595 1.00 92.38 222 LYS A O 1
ATOM 1775 N N . LEU A 1 223 ? -23.494 4.269 7.684 1.00 91.69 223 LEU A N 1
ATOM 1776 C CA . LEU A 1 223 ? -24.777 3.964 8.323 1.00 91.69 223 LEU A CA 1
ATOM 1777 C C . LEU A 1 223 ? -25.918 3.945 7.296 1.00 91.69 223 LEU A C 1
ATOM 1779 O O . LEU A 1 223 ? -26.714 3.009 7.301 1.00 91.69 223 LEU A O 1
ATOM 1783 N N . SER A 1 224 ? -25.935 4.888 6.349 1.00 89.44 224 SER A N 1
ATOM 1784 C CA . SER A 1 224 ? -26.938 4.899 5.273 1.00 89.44 224 SER A CA 1
ATOM 1785 C C . SER A 1 224 ? -26.869 3.670 4.354 1.00 89.44 224 SER A C 1
ATOM 1787 O O . SER A 1 224 ? -27.908 3.144 3.954 1.00 89.44 224 SER A O 1
ATOM 1789 N N . ASP A 1 225 ? -25.665 3.147 4.085 1.00 81.69 225 ASP A N 1
ATOM 1790 C CA . ASP A 1 225 ? -25.465 1.934 3.277 1.00 81.69 225 ASP A CA 1
ATOM 1791 C C . ASP A 1 225 ? -26.063 0.680 3.959 1.00 81.69 225 ASP A C 1
ATOM 1793 O O . ASP A 1 225 ? -26.454 -0.284 3.293 1.00 81.69 225 ASP A O 1
ATOM 1797 N N . VAL A 1 226 ? -26.146 0.676 5.297 1.00 75.50 226 VAL A N 1
ATOM 1798 C CA . VAL A 1 226 ? -26.763 -0.412 6.075 1.00 75.50 226 VAL A CA 1
ATOM 1799 C C . VAL A 1 226 ? -28.289 -0.336 6.009 1.00 75.50 226 VAL A C 1
ATOM 1801 O O . VAL A 1 226 ? -28.939 -1.373 5.839 1.00 75.50 226 VAL A O 1
ATOM 1804 N N . ASP A 1 227 ? -28.857 0.867 6.088 1.00 68.94 227 ASP A N 1
ATOM 1805 C CA . ASP A 1 227 ? -30.307 1.074 6.073 1.00 68.94 227 ASP A CA 1
ATOM 1806 C C . ASP A 1 227 ? -30.936 0.734 4.704 1.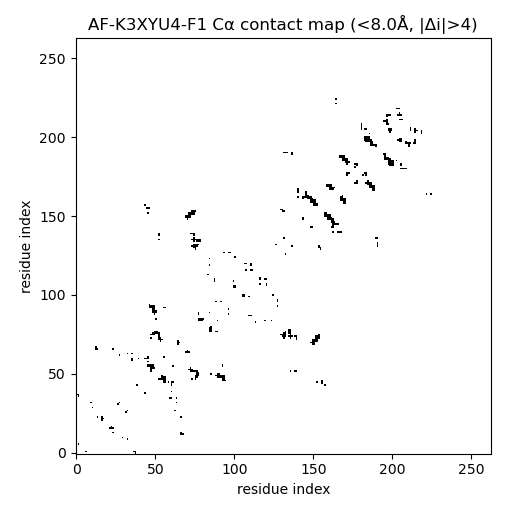00 68.94 227 ASP A C 1
ATOM 1808 O O . ASP A 1 227 ? -31.975 0.071 4.659 1.00 68.94 227 ASP A O 1
ATOM 1812 N N . ASP A 1 228 ? -30.274 1.059 3.583 1.00 61.34 228 ASP A N 1
ATOM 1813 C CA . ASP A 1 228 ? -30.755 0.710 2.227 1.00 61.34 228 ASP A CA 1
ATOM 1814 C C . ASP A 1 228 ? -30.761 -0.814 1.968 1.00 61.34 228 ASP A C 1
ATOM 1816 O O . ASP A 1 228 ? -31.632 -1.358 1.281 1.00 61.34 228 ASP A O 1
ATOM 1820 N N . CYS A 1 229 ? -29.823 -1.555 2.567 1.00 54.28 229 CYS A N 1
ATOM 1821 C CA . CYS A 1 229 ? -29.806 -3.019 2.493 1.00 54.28 229 CYS A CA 1
ATOM 1822 C C . CYS A 1 229 ? -30.952 -3.649 3.315 1.00 54.28 229 CYS A C 1
ATOM 1824 O O . CYS A 1 229 ? -31.525 -4.672 2.923 1.00 54.28 229 CYS A O 1
ATOM 1826 N N . GLY A 1 230 ? -31.328 -3.012 4.430 1.00 48.97 230 GLY A N 1
ATOM 1827 C CA . GLY A 1 230 ? -32.434 -3.436 5.289 1.00 48.97 230 GLY A CA 1
ATOM 1828 C C . GLY A 1 230 ? -33.814 -3.310 4.634 1.00 48.97 230 GLY A C 1
ATOM 1829 O O . GLY A 1 230 ? -34.683 -4.156 4.874 1.00 48.97 230 GLY A O 1
ATOM 1830 N N . ASP A 1 231 ? -34.016 -2.308 3.774 1.00 48.62 231 ASP A N 1
ATOM 1831 C CA . ASP A 1 231 ? -35.315 -2.061 3.135 1.00 48.62 231 ASP A CA 1
ATOM 1832 C C . ASP A 1 231 ? -35.554 -2.967 1.911 1.00 48.62 231 ASP A C 1
ATOM 1834 O O . ASP A 1 231 ? -36.637 -3.538 1.735 1.00 48.62 231 ASP A O 1
ATOM 1838 N N . LYS A 1 232 ? -34.495 -3.274 1.146 1.00 46.47 232 LYS A N 1
ATOM 1839 C CA . LYS A 1 232 ? -34.549 -4.256 0.040 1.00 46.47 232 LYS A CA 1
ATOM 1840 C C . LYS A 1 232 ? -34.870 -5.681 0.511 1.00 46.47 232 LYS A C 1
ATOM 1842 O O . LYS A 1 232 ? -35.495 -6.451 -0.224 1.00 46.47 232 LYS A O 1
ATOM 1847 N N . GLY A 1 233 ? -34.501 -6.034 1.745 1.00 43.47 233 GLY A N 1
ATOM 1848 C CA . GLY A 1 233 ? -34.875 -7.307 2.375 1.00 43.47 233 GLY A CA 1
ATOM 1849 C C . GLY A 1 233 ? -36.356 -7.390 2.773 1.00 43.47 233 GLY A C 1
ATOM 1850 O O . GLY A 1 233 ? -36.964 -8.462 2.687 1.00 43.47 233 GLY A O 1
ATOM 1851 N N . LYS A 1 234 ? -36.975 -6.264 3.153 1.00 44.06 234 LYS A N 1
ATOM 1852 C CA . LYS A 1 234 ? -38.400 -6.195 3.526 1.00 44.06 234 LYS A CA 1
ATOM 1853 C C . LYS A 1 234 ? -39.321 -6.175 2.308 1.00 44.06 234 LYS A C 1
ATOM 1855 O O . LYS A 1 234 ? -40.385 -6.799 2.336 1.00 44.06 234 LYS A O 1
ATOM 1860 N N . GLU A 1 235 ? -38.900 -5.555 1.210 1.00 43.59 235 GLU A N 1
ATOM 1861 C CA . GLU A 1 235 ? -39.697 -5.505 -0.019 1.00 43.59 235 GLU A CA 1
ATOM 1862 C C . GLU A 1 235 ? -39.774 -6.872 -0.736 1.00 43.59 235 GLU A C 1
ATOM 1864 O O . GLU A 1 235 ? -40.814 -7.235 -1.298 1.00 43.59 235 GLU A O 1
ATOM 1869 N N . GLN A 1 236 ? -38.725 -7.701 -0.636 1.00 43.94 236 GLN A N 1
ATOM 1870 C CA . GLN A 1 236 ? -38.755 -9.087 -1.127 1.00 43.94 236 GLN A CA 1
ATOM 1871 C C . GLN A 1 236 ? -39.561 -10.038 -0.223 1.00 43.94 236 GLN A C 1
ATOM 1873 O O . GLN A 1 236 ? -40.206 -10.961 -0.731 1.00 43.94 236 GLN A O 1
ATOM 1878 N N . ALA A 1 237 ? -39.595 -9.802 1.094 1.00 43.31 237 ALA A N 1
ATOM 1879 C CA . ALA A 1 237 ? -40.455 -10.553 2.014 1.00 43.31 237 ALA A CA 1
ATOM 1880 C C . ALA A 1 237 ? -41.949 -10.209 1.827 1.00 43.31 237 ALA A C 1
ATOM 1882 O O . ALA A 1 237 ? -42.800 -11.099 1.880 1.00 43.31 237 ALA A O 1
ATOM 1883 N N . SER A 1 238 ? -42.268 -8.947 1.513 1.00 42.53 238 SER A N 1
ATOM 1884 C CA . SER A 1 238 ? -43.634 -8.483 1.224 1.00 42.53 238 SER A CA 1
ATOM 1885 C C . SER A 1 238 ? -44.196 -9.054 -0.090 1.00 42.53 238 SER A C 1
ATOM 1887 O O . SER A 1 238 ? -45.363 -9.447 -0.151 1.00 42.53 238 SER A O 1
ATOM 1889 N N . LYS A 1 239 ? -43.361 -9.220 -1.130 1.00 45.72 239 LYS A N 1
ATOM 1890 C CA . LYS A 1 239 ? -43.786 -9.845 -2.400 1.00 45.72 239 LYS A CA 1
ATOM 1891 C C . LYS A 1 239 ? -43.997 -11.363 -2.299 1.00 45.72 239 LYS A C 1
ATOM 1893 O O . LYS A 1 239 ? -44.908 -11.878 -2.937 1.00 45.72 239 LYS A O 1
ATOM 1898 N N . LYS A 1 240 ? -43.251 -12.084 -1.449 1.00 43.53 240 LYS A N 1
ATOM 1899 C CA . LYS A 1 240 ? -43.468 -13.533 -1.215 1.00 43.53 240 LYS A CA 1
ATOM 1900 C C . LYS A 1 240 ? -44.654 -13.862 -0.295 1.00 43.53 240 LYS A C 1
ATOM 1902 O O . LYS A 1 240 ? -45.113 -15.002 -0.299 1.00 43.53 240 LYS A O 1
ATOM 1907 N N . GLY A 1 241 ? -45.158 -12.892 0.471 1.00 38.25 241 GLY A N 1
ATOM 1908 C CA . GLY A 1 241 ? -46.343 -13.054 1.322 1.00 38.25 241 GLY A CA 1
ATOM 1909 C C . GLY A 1 24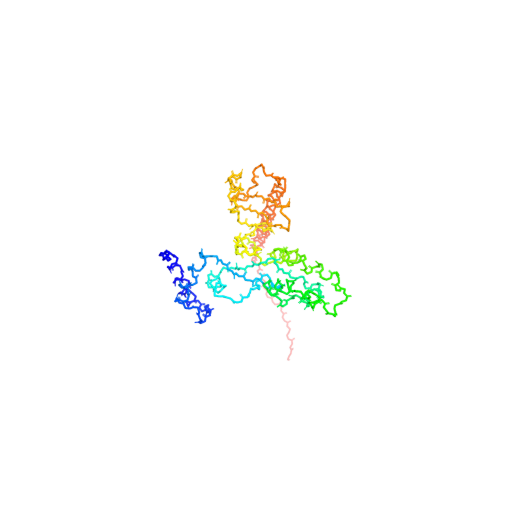1 ? -47.681 -12.854 0.601 1.00 38.25 241 GLY A C 1
ATOM 1910 O O . GLY A 1 241 ? -48.708 -13.300 1.107 1.00 38.25 241 GLY A O 1
ATOM 1911 N N . ARG A 1 242 ? -47.687 -12.216 -0.579 1.00 39.59 242 ARG A N 1
ATOM 1912 C CA . ARG A 1 242 ? -48.923 -11.859 -1.302 1.00 39.59 242 ARG A CA 1
ATOM 1913 C C . ARG A 1 242 ? -49.372 -12.890 -2.348 1.00 39.59 242 ARG A C 1
ATOM 1915 O O . ARG A 1 242 ? -50.543 -12.895 -2.698 1.00 39.59 242 ARG A O 1
ATOM 1922 N N . ASP A 1 243 ? -48.487 -13.802 -2.758 1.00 41.53 243 ASP A N 1
ATOM 1923 C CA . ASP A 1 243 ? -48.781 -14.870 -3.737 1.00 41.53 243 ASP A CA 1
ATOM 1924 C C . ASP A 1 243 ? -49.239 -16.203 -3.111 1.00 41.53 243 ASP A C 1
ATOM 1926 O O . ASP A 1 243 ? -49.516 -17.167 -3.821 1.00 41.53 243 ASP A O 1
ATOM 1930 N N . ARG A 1 244 ? -49.345 -16.294 -1.777 1.00 38.78 244 ARG A N 1
ATOM 1931 C CA . ARG A 1 244 ? -49.798 -17.519 -1.083 1.00 38.78 244 ARG A CA 1
ATOM 1932 C C . ARG A 1 244 ? -51.252 -17.491 -0.598 1.00 38.78 244 ARG A C 1
ATOM 1934 O O . ARG A 1 244 ? -51.676 -18.452 0.036 1.00 38.78 244 ARG A O 1
ATOM 1941 N N . SER A 1 245 ? -52.031 -16.450 -0.904 1.00 39.62 245 SER A N 1
ATOM 1942 C CA . SER A 1 245 ? -53.428 -16.324 -0.448 1.00 39.62 245 SER A CA 1
ATOM 1943 C C . SER A 1 245 ? -54.505 -16.506 -1.530 1.00 39.62 245 SER A C 1
ATOM 1945 O O . SER A 1 245 ? -55.668 -16.221 -1.262 1.00 39.62 245 SER A O 1
ATOM 1947 N N . SER A 1 246 ? -54.181 -17.022 -2.722 1.00 39.03 246 SER A N 1
ATOM 1948 C CA . SER A 1 246 ? -55.156 -17.178 -3.823 1.00 39.03 246 SER A CA 1
ATOM 1949 C C . SER A 1 246 ? -55.243 -18.583 -4.439 1.00 39.03 246 SER A C 1
ATOM 1951 O O . SER A 1 246 ? -55.601 -18.726 -5.605 1.00 39.03 246 SER A O 1
ATOM 1953 N N . GLN A 1 247 ? -54.995 -19.647 -3.668 1.00 37.47 247 GLN A N 1
ATOM 1954 C CA . GLN A 1 247 ? -55.367 -21.007 -4.085 1.00 37.47 247 GLN A CA 1
ATOM 1955 C C . GLN A 1 247 ? -55.983 -21.814 -2.943 1.00 37.47 247 GLN A C 1
ATOM 1957 O O . GLN A 1 247 ? -55.354 -22.709 -2.390 1.00 37.47 247 GLN A O 1
ATOM 1962 N N . VAL A 1 248 ? -57.251 -21.536 -2.630 1.00 35.22 248 VAL A N 1
ATOM 1963 C CA . VAL A 1 248 ? -58.173 -22.552 -2.104 1.00 35.22 248 VAL A CA 1
ATOM 1964 C C . VAL A 1 248 ? -59.561 -22.304 -2.702 1.00 35.22 248 VAL A C 1
ATOM 1966 O O . VAL A 1 248 ? -60.043 -21.176 -2.702 1.00 35.22 248 VAL A O 1
ATOM 1969 N N . SER A 1 249 ? -60.193 -23.394 -3.148 1.00 31.81 249 SER A N 1
ATOM 1970 C CA . SER A 1 249 ? -61.580 -23.567 -3.622 1.00 31.81 249 SER A CA 1
ATOM 1971 C C . SER A 1 249 ? -61.882 -23.270 -5.101 1.00 31.81 249 SER A C 1
ATOM 1973 O O . SER A 1 249 ? -62.121 -22.142 -5.509 1.00 31.81 249 SER A O 1
ATOM 1975 N N . ASN A 1 250 ? -61.970 -24.328 -5.916 1.00 30.08 250 ASN A N 1
ATOM 1976 C CA . ASN A 1 250 ? -63.290 -24.857 -6.274 1.00 30.08 250 ASN A CA 1
ATOM 1977 C C . ASN A 1 250 ? -63.208 -26.216 -6.984 1.00 30.08 250 ASN A C 1
ATOM 1979 O O . ASN A 1 250 ? -62.546 -26.389 -8.003 1.00 30.08 250 ASN A O 1
ATOM 1983 N N . VAL A 1 251 ? -63.929 -27.174 -6.405 1.00 38.03 251 VAL A N 1
ATOM 1984 C CA . VAL A 1 251 ? -64.322 -28.460 -6.984 1.00 38.03 251 VAL A CA 1
ATOM 1985 C C . VAL A 1 251 ? -65.528 -28.197 -7.892 1.00 38.03 251 VAL A C 1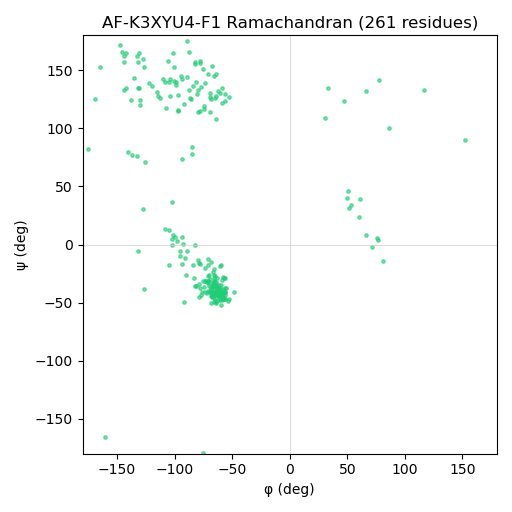
ATOM 1987 O O . VAL A 1 251 ? -66.458 -27.517 -7.465 1.00 38.03 251 VAL A O 1
ATOM 1990 N N . GLY A 1 252 ? -65.545 -28.725 -9.121 1.00 27.75 252 GLY A N 1
ATOM 1991 C CA . GLY A 1 252 ? -66.678 -28.513 -10.031 1.00 27.75 252 GLY A CA 1
ATOM 1992 C C . GLY A 1 252 ? -66.615 -29.276 -11.358 1.00 27.75 252 GLY A C 1
ATOM 1993 O O . GLY A 1 252 ? -66.218 -28.718 -12.370 1.00 27.75 252 GLY A O 1
ATOM 1994 N N . ILE A 1 253 ? -67.014 -30.551 -11.312 1.00 33.91 253 ILE A N 1
ATOM 1995 C CA . ILE A 1 253 ? -67.918 -31.255 -12.250 1.00 33.91 253 ILE A CA 1
ATOM 1996 C C . ILE A 1 253 ? -67.903 -30.784 -13.717 1.00 33.91 253 ILE A C 1
ATOM 1998 O O . ILE A 1 253 ? -68.552 -29.791 -14.020 1.00 33.91 253 ILE A O 1
ATOM 2002 N N . TRP A 1 254 ? -67.351 -31.580 -14.644 1.00 30.12 254 TRP A N 1
ATOM 2003 C CA . TRP A 1 254 ? -67.710 -31.513 -16.073 1.00 30.12 254 TRP A CA 1
ATOM 2004 C C . TRP A 1 254 ? -68.039 -32.907 -16.620 1.00 30.12 254 TRP A C 1
ATOM 2006 O O . TRP A 1 254 ? -67.219 -33.823 -16.568 1.00 30.12 254 TRP A O 1
ATOM 2016 N N . GLY A 1 255 ? -69.273 -33.050 -17.109 1.00 28.97 255 GLY A N 1
ATOM 2017 C CA . GLY A 1 255 ? -69.796 -34.233 -17.779 1.00 28.97 255 GLY A CA 1
ATOM 2018 C C . GLY A 1 255 ? -69.808 -34.084 -19.305 1.00 28.97 255 GLY A C 1
ATOM 2019 O O . GLY A 1 255 ? -70.122 -33.025 -19.831 1.00 28.97 255 GLY A O 1
ATOM 2020 N N . ASP A 1 256 ? -69.463 -35.195 -19.953 1.00 31.14 256 ASP A N 1
ATOM 2021 C CA . ASP A 1 256 ? -70.007 -35.801 -21.177 1.00 31.14 256 ASP A CA 1
ATOM 2022 C C . ASP A 1 256 ? -70.294 -35.001 -22.479 1.00 31.14 256 ASP A C 1
ATOM 2024 O O . ASP A 1 256 ? -71.227 -34.210 -22.566 1.00 31.14 256 ASP A O 1
ATOM 2028 N N . LYS A 1 257 ? -69.639 -35.519 -23.546 1.00 33.19 257 LYS A N 1
ATOM 2029 C CA . LYS A 1 257 ? -70.083 -35.729 -24.956 1.00 33.19 257 LYS A CA 1
ATOM 2030 C C . LYS A 1 257 ? -70.123 -34.491 -25.888 1.00 33.19 257 LYS A C 1
ATOM 2032 O O . LYS A 1 257 ? -70.519 -33.418 -25.486 1.00 33.19 257 LYS A O 1
ATOM 2037 N N . ALA A 1 258 ? -69.768 -34.549 -27.183 1.00 34.44 258 ALA A N 1
ATOM 2038 C CA . ALA A 1 258 ? -69.815 -35.643 -28.155 1.00 34.44 258 ALA A CA 1
ATOM 2039 C C . ALA A 1 258 ? -68.958 -35.381 -29.433 1.00 34.44 258 ALA A C 1
ATOM 2041 O O . ALA A 1 258 ? -68.884 -34.254 -29.900 1.00 34.44 258 ALA A O 1
ATOM 2042 N N . LYS A 1 259 ? -68.505 -36.492 -30.048 1.00 36.22 259 LYS A N 1
ATOM 2043 C CA . LYS A 1 259 ? -68.519 -36.880 -31.490 1.00 36.22 259 LYS A CA 1
ATOM 2044 C C . LYS A 1 259 ? -67.706 -36.153 -32.592 1.00 36.22 259 LYS A C 1
ATOM 2046 O O . LYS A 1 259 ? -67.917 -34.987 -32.887 1.00 36.22 259 LYS A O 1
ATOM 2051 N N . GLY A 1 260 ? -67.032 -37.008 -33.385 1.00 29.62 260 GLY A N 1
ATOM 2052 C CA . GLY A 1 260 ? -66.801 -36.910 -34.846 1.00 29.62 260 GLY A CA 1
ATOM 2053 C C . GLY A 1 260 ? -65.494 -37.614 -35.259 1.00 29.62 260 GLY A C 1
ATOM 2054 O O . GLY A 1 260 ? -64.438 -37.056 -35.012 1.00 29.62 260 GLY A O 1
ATOM 2055 N N . ARG A 1 261 ? -65.460 -38.920 -35.609 1.00 41.00 261 ARG A N 1
ATOM 2056 C CA . ARG A 1 261 ? -65.523 -39.525 -36.979 1.00 41.00 261 ARG A CA 1
ATOM 2057 C C . ARG A 1 261 ? -64.852 -38.668 -38.067 1.00 41.00 261 ARG A C 1
ATOM 2059 O O . ARG A 1 261 ? -65.162 -37.492 -38.146 1.00 41.00 261 ARG A O 1
ATOM 2066 N N . GLY A 1 262 ? -64.030 -39.170 -38.984 1.00 41.00 262 GLY A N 1
ATOM 2067 C CA . GLY A 1 262 ? -63.578 -40.514 -39.389 1.00 41.00 262 GLY A CA 1
ATOM 2068 C C . GLY A 1 262 ? -62.267 -40.328 -40.182 1.00 41.00 262 GLY A C 1
ATOM 2069 O O . GLY A 1 262 ? -61.689 -39.248 -40.113 1.00 41.00 262 GLY A O 1
ATOM 2070 N N . SER A 1 263 ? -61.713 -41.263 -40.939 1.00 45.91 263 SER A N 1
ATOM 2071 C CA . SER A 1 263 ? -62.045 -42.630 -41.344 1.00 45.91 263 SER A CA 1
ATOM 2072 C C . SER A 1 263 ? -60.722 -43.301 -41.715 1.00 45.91 263 SER A C 1
ATOM 2074 O O . SER A 1 263 ? -59.780 -42.550 -42.059 1.00 45.91 263 SER A O 1
#

pLDDT: mean 81.75, std 19.68, range [27.75, 98.19]

Foldseek 3Di:
DDDPVVLVLLVVLVVVCVVVVNDQPPVDDSVLVVVQVVVVVVADFWWAAAAAQQHTDDDSNNSVCVSVVAREGFQLYDDVVPVLLCVLRRGDILVRLVVQVPDVCSLVVSCPPPPCSPVSSVVSVVSSPFQHDPVSLVNVLVPADAQHWHWYGGPSDIFIWGHHLSWIWTFDDDPVCCVVQVQFGTWTDDSDPQQIATAGPVQQGGPPDPPSVVSVVSVVSRVVVVVVVVVVVVVVVVVVVPVPPPDDDDDDDDDDDDDDDDD

Secondary structure (DSSP, 8-state):
---HHHHHHHHHHHHHHHHTT----TT--HHHHHHHHHHHTT-----BBSSSTT-B---HHHHHHHHTT--EEES----TTSHHHHHHHTT-BHHHHHHHHHSTTHHHHHTTT-S-HHHHHHHHHHHHH-SS-HHHHHHHHHHSPTT-EEEEEETTEEEEEEEETTEEEEE---HHHHHH-TT--EEE--SSGGG--EE-TT-PBPTT-TTHHHHHHHHHHHHHHHHHHHHHHHHHHHHHHHSSSS-----------------

InterPro domains:
  IPR007518 MINDY deubiquitinase [PTHR18063] (29-226)
  IPR033979 MINDY deubiquitinase domain [PF04424] (29-203)

Radius of gyration: 28.48 Å; Cα contacts (8 Å, |Δi|>4): 325; chains: 1; bounding box: 95×60×64 Å